Protein AF-A0A381WNJ9-F1 (afdb_monomer)

Nearest PDB structures (foldseek):
  4ev1-assembly1_A  TM=3.458E-01  e=1.263E-01  Anabaena sp.
  7ext-assembly1_N7  TM=5.099E-01  e=6.000E+00  Picosynechococcus sp. PCC 7002
  5j7c-assembly1_C  TM=2.574E-01  e=1.803E+00  Homo sapiens
  6arq-assembly1_D  TM=3.987E-01  e=9.345E+00  Homo sapiens
  6o3o-assembly1_C-2  TM=3.549E-01  e=7.255E+00  Homo sapiens

Mean predicted aligned error: 10.24 Å

Structure (mmCIF, N/CA/C/O backbone):
data_AF-A0A381WNJ9-F1
#
_entry.id   AF-A0A381WNJ9-F1
#
loop_
_atom_site.group_PDB
_atom_site.id
_atom_site.type_symbol
_atom_site.label_atom_id
_atom_site.label_alt_id
_atom_site.label_comp_id
_atom_site.label_asym_id
_atom_site.label_entity_id
_atom_site.label_seq_id
_atom_site.pdbx_PDB_ins_code
_atom_site.Cartn_x
_atom_site.Cartn_y
_atom_site.Cartn_z
_atom_site.occupancy
_atom_site.B_iso_or_equiv
_atom_site.auth_seq_id
_atom_site.auth_comp_id
_atom_site.auth_asym_id
_atom_site.auth_atom_id
_atom_site.pdbx_PDB_model_num
ATOM 1 N N . MET A 1 1 ? 61.313 -52.689 3.141 1.00 46.31 1 MET A N 1
ATOM 2 C CA . MET A 1 1 ? 60.859 -51.285 3.176 1.00 46.31 1 MET A CA 1
ATOM 3 C C . MET A 1 1 ? 59.788 -51.142 2.101 1.00 46.31 1 MET A C 1
ATOM 5 O O . MET A 1 1 ? 60.125 -51.430 0.961 1.00 46.31 1 MET A O 1
ATOM 9 N N . PRO A 1 2 ? 58.511 -50.892 2.441 1.00 51.88 2 PRO A N 1
ATOM 10 C CA . PRO A 1 2 ? 57.420 -50.919 1.471 1.00 51.88 2 PRO A CA 1
ATOM 11 C C . PRO A 1 2 ? 57.164 -49.517 0.897 1.00 51.88 2 PRO A C 1
ATOM 13 O O . PRO A 1 2 ? 57.030 -48.564 1.658 1.00 51.88 2 PRO A O 1
ATOM 16 N N . GLU A 1 3 ? 57.041 -49.399 -0.424 1.00 50.91 3 GLU A N 1
ATOM 17 C CA . GLU A 1 3 ? 56.322 -48.289 -1.058 1.00 50.91 3 GLU A CA 1
ATOM 18 C C . GLU A 1 3 ? 54.935 -48.803 -1.446 1.00 50.91 3 GLU A C 1
ATOM 20 O O . GLU A 1 3 ? 54.782 -49.709 -2.263 1.00 50.91 3 GLU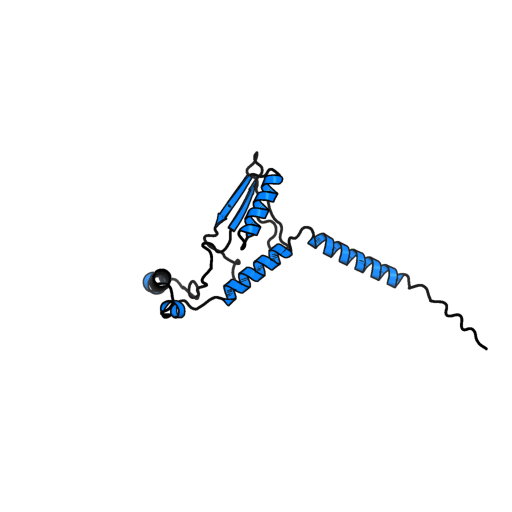 A O 1
ATOM 25 N N . HIS A 1 4 ? 53.921 -48.272 -0.770 1.00 52.66 4 HIS A N 1
ATOM 26 C CA . HIS A 1 4 ? 52.519 -48.593 -0.990 1.00 52.66 4 HIS A CA 1
ATOM 27 C C . HIS A 1 4 ? 51.981 -47.596 -2.029 1.00 52.66 4 HIS A C 1
ATOM 29 O O . HIS A 1 4 ? 51.703 -46.444 -1.701 1.00 52.66 4 HIS A O 1
ATOM 35 N N . ASP A 1 5 ? 51.892 -48.023 -3.289 1.00 53.19 5 ASP A N 1
ATOM 36 C CA . ASP A 1 5 ? 51.372 -47.225 -4.406 1.00 53.19 5 ASP A CA 1
ATOM 37 C C . ASP A 1 5 ? 49.844 -47.065 -4.268 1.00 53.19 5 ASP A C 1
ATOM 39 O O . ASP A 1 5 ? 49.054 -47.935 -4.645 1.00 53.19 5 ASP A O 1
ATOM 43 N N . ALA A 1 6 ? 49.414 -45.964 -3.647 1.00 54.94 6 ALA A N 1
ATOM 44 C CA . ALA A 1 6 ? 48.010 -45.607 -3.474 1.00 54.94 6 ALA A CA 1
ATOM 45 C C . ALA A 1 6 ? 47.435 -45.047 -4.786 1.00 54.94 6 ALA A C 1
ATOM 47 O O . ALA A 1 6 ? 47.319 -43.835 -4.977 1.00 54.94 6 ALA A O 1
ATOM 48 N N . ARG A 1 7 ? 47.040 -45.937 -5.702 1.00 54.38 7 ARG A N 1
ATOM 49 C CA . ARG A 1 7 ? 46.273 -45.544 -6.891 1.00 54.38 7 ARG A CA 1
ATOM 50 C C . ARG A 1 7 ? 44.878 -45.089 -6.471 1.00 54.38 7 ARG A C 1
ATOM 52 O O . ARG A 1 7 ? 44.040 -45.894 -6.076 1.00 54.38 7 ARG A O 1
ATOM 59 N N . ALA A 1 8 ? 44.630 -43.787 -6.563 1.00 59.50 8 ALA A N 1
ATOM 60 C CA . ALA A 1 8 ? 43.301 -43.218 -6.398 1.00 59.50 8 ALA A CA 1
ATOM 61 C C . ALA A 1 8 ? 42.364 -43.772 -7.488 1.00 59.50 8 ALA A C 1
ATOM 63 O O . ALA A 1 8 ? 42.570 -43.520 -8.676 1.00 59.50 8 ALA A O 1
ATOM 64 N N . GLU A 1 9 ? 41.338 -44.532 -7.097 1.00 57.44 9 GLU A N 1
ATOM 65 C CA . GLU A 1 9 ? 40.326 -45.011 -8.040 1.00 57.44 9 GLU A CA 1
ATOM 66 C C . GLU A 1 9 ? 39.565 -43.829 -8.664 1.00 57.44 9 GLU A C 1
ATOM 68 O O . GLU A 1 9 ? 39.125 -42.919 -7.946 1.00 57.44 9 GLU A O 1
ATOM 73 N N . PRO A 1 10 ? 39.370 -43.814 -9.997 1.00 60.69 10 PRO A N 1
ATOM 74 C CA . PRO A 1 10 ? 38.631 -42.745 -10.643 1.00 60.69 10 PRO A CA 1
ATOM 75 C C . PRO A 1 10 ? 37.175 -42.755 -10.151 1.00 60.69 10 PRO A C 1
ATOM 77 O O . PRO A 1 10 ? 36.560 -43.819 -10.034 1.00 60.69 10 PRO A O 1
ATOM 80 N N . PRO A 1 11 ? 36.577 -41.583 -9.872 1.00 60.94 11 PRO A N 1
ATOM 81 C CA . PRO A 1 11 ? 35.211 -41.514 -9.374 1.00 60.94 11 PRO A CA 1
ATOM 82 C C . PRO A 1 11 ? 34.258 -42.207 -10.352 1.00 60.94 11 PRO A C 1
ATOM 84 O O . PRO A 1 11 ? 34.255 -41.902 -11.546 1.00 60.94 11 PRO A O 1
ATOM 87 N N . SER A 1 12 ? 33.434 -43.122 -9.832 1.00 73.12 12 SER A N 1
ATOM 88 C CA . SER A 1 12 ? 32.512 -43.914 -10.646 1.00 73.12 12 SER A CA 1
ATOM 89 C C . SER A 1 12 ? 31.644 -43.024 -11.536 1.00 73.12 12 SER A C 1
ATOM 91 O O . SER A 1 12 ? 31.150 -41.975 -11.111 1.00 73.12 12 SER A O 1
ATOM 93 N N . VAL A 1 13 ? 31.438 -43.452 -12.782 1.00 70.81 13 VAL A N 1
ATOM 94 C CA . VAL A 1 13 ? 30.677 -42.717 -13.807 1.00 70.81 13 VAL A CA 1
ATOM 95 C C . VAL A 1 13 ? 29.336 -42.225 -13.243 1.00 70.81 13 VAL A C 1
ATOM 97 O O . VAL A 1 13 ? 29.001 -41.051 -13.377 1.00 70.81 13 VAL A O 1
ATOM 100 N N . ARG A 1 14 ? 28.642 -43.062 -12.460 1.00 75.25 14 ARG A N 1
ATOM 101 C CA . ARG A 1 14 ? 27.402 -42.730 -11.733 1.00 75.25 14 ARG A CA 1
ATOM 102 C C . ARG A 1 14 ? 27.528 -41.531 -10.776 1.00 75.25 14 ARG A C 1
ATOM 104 O O . ARG A 1 14 ? 26.619 -40.708 -10.733 1.00 75.25 14 ARG A O 1
ATOM 111 N N . ARG A 1 15 ? 28.638 -41.377 -10.040 1.00 75.81 15 ARG A N 1
ATOM 112 C CA . ARG A 1 15 ? 28.893 -40.186 -9.198 1.00 75.81 15 ARG A CA 1
ATOM 113 C C . ARG A 1 15 ? 29.101 -38.924 -10.037 1.00 75.81 15 ARG A C 1
ATOM 115 O O . ARG A 1 15 ? 28.706 -37.849 -9.593 1.00 75.81 15 ARG A O 1
ATOM 122 N N . ARG A 1 16 ? 29.694 -39.041 -11.231 1.00 78.81 16 ARG A N 1
ATOM 123 C CA . ARG A 1 16 ? 29.820 -37.927 -12.188 1.00 78.81 16 ARG A CA 1
ATOM 124 C C . ARG A 1 16 ? 28.449 -37.493 -12.707 1.00 78.81 16 ARG A C 1
ATOM 126 O O . ARG A 1 16 ? 28.134 -36.317 -12.596 1.00 78.81 16 ARG A O 1
ATOM 133 N N . TRP A 1 17 ? 27.607 -38.433 -13.140 1.00 82.88 17 TRP A N 1
ATOM 134 C CA . TRP A 1 17 ? 26.245 -38.142 -13.612 1.00 82.88 17 TRP A CA 1
ATOM 135 C C . TRP A 1 17 ? 25.364 -37.499 -12.537 1.00 82.88 17 TRP A C 1
ATOM 137 O O . TRP A 1 17 ? 24.728 -36.486 -12.805 1.00 82.88 17 TRP A O 1
ATOM 147 N N . VAL A 1 18 ? 25.377 -38.017 -11.303 1.00 85.38 18 VAL A N 1
ATOM 148 C CA . VAL A 1 18 ? 24.615 -37.421 -10.189 1.00 85.38 18 VAL A CA 1
ATOM 149 C C . VAL A 1 18 ? 25.083 -35.993 -9.896 1.00 85.38 18 VAL A C 1
ATOM 151 O O . VAL A 1 18 ? 24.257 -35.103 -9.721 1.00 85.38 18 VAL A O 1
ATOM 154 N N . ARG A 1 19 ? 26.399 -35.742 -9.894 1.00 85.88 19 ARG A N 1
ATOM 155 C CA . ARG A 1 19 ? 26.952 -34.391 -9.701 1.00 85.88 19 ARG A CA 1
ATOM 156 C C . ARG A 1 19 ? 26.565 -33.438 -10.828 1.00 85.88 19 ARG A C 1
ATOM 158 O O . ARG A 1 19 ? 26.216 -32.300 -10.541 1.00 85.88 19 ARG A O 1
ATOM 165 N N . THR A 1 20 ? 26.589 -33.893 -12.079 1.00 87.88 20 THR A N 1
ATOM 166 C CA . THR A 1 20 ? 26.182 -33.080 -13.232 1.00 87.88 20 THR A CA 1
ATOM 167 C C . THR A 1 20 ? 24.689 -32.760 -13.195 1.00 87.88 20 THR A C 1
ATOM 169 O O . THR A 1 20 ? 24.320 -31.610 -13.400 1.00 87.88 20 THR A O 1
ATOM 172 N N . VAL A 1 21 ? 23.830 -33.729 -12.863 1.00 90.31 21 VAL A N 1
ATOM 173 C CA . VAL A 1 21 ? 22.380 -33.504 -12.721 1.00 90.31 21 VAL A CA 1
ATOM 174 C C . VAL A 1 21 ? 22.082 -32.530 -11.580 1.00 90.31 21 VAL A C 1
ATOM 176 O O . VAL A 1 21 ? 21.309 -31.596 -11.769 1.00 90.31 21 VAL A O 1
ATOM 179 N N . LEU A 1 22 ? 22.734 -32.686 -10.423 1.00 91.25 22 LEU A N 1
ATOM 180 C CA . LEU A 1 22 ? 22.586 -31.753 -9.302 1.00 91.25 22 LEU A CA 1
ATOM 181 C C . LEU A 1 22 ? 23.088 -30.345 -9.650 1.00 91.25 22 LEU A C 1
ATOM 183 O O . LEU A 1 22 ? 22.442 -29.366 -9.289 1.00 91.25 22 LEU A O 1
ATOM 187 N N . ALA A 1 23 ? 24.201 -30.231 -10.379 1.00 89.62 23 ALA A N 1
ATOM 188 C CA . ALA A 1 23 ? 24.726 -28.945 -10.830 1.00 89.62 23 ALA A CA 1
ATOM 189 C C . ALA A 1 23 ? 23.789 -28.259 -11.838 1.00 89.62 23 ALA A C 1
ATOM 191 O O . ALA A 1 23 ? 23.563 -27.058 -11.733 1.00 89.62 23 ALA A O 1
ATOM 192 N N . LEU A 1 24 ? 23.200 -29.012 -12.772 1.00 90.75 24 LEU A N 1
ATOM 193 C CA . LEU A 1 24 ? 22.222 -28.490 -13.732 1.00 90.75 24 LEU A CA 1
ATOM 194 C C . LEU A 1 24 ? 20.906 -28.087 -13.056 1.00 90.75 24 LEU A C 1
ATOM 196 O O . LEU A 1 24 ? 20.349 -27.045 -13.391 1.00 90.75 24 LEU A O 1
ATOM 200 N N . ALA A 1 25 ? 20.436 -28.859 -12.073 1.00 87.44 25 ALA A N 1
ATOM 201 C CA . ALA A 1 25 ? 19.263 -28.506 -11.277 1.00 87.44 25 ALA A CA 1
ATOM 202 C C . ALA A 1 25 ? 19.505 -27.233 -10.449 1.00 87.44 25 ALA A C 1
ATOM 204 O O . ALA A 1 25 ? 18.659 -26.341 -10.432 1.00 87.44 25 ALA A O 1
ATOM 205 N N . ALA A 1 26 ? 20.679 -27.104 -9.824 1.00 85.62 26 ALA A N 1
ATOM 206 C CA . ALA A 1 26 ? 21.064 -25.894 -9.104 1.00 85.62 26 ALA A CA 1
ATOM 207 C C . ALA A 1 26 ? 21.189 -24.684 -10.044 1.00 85.62 26 ALA A C 1
ATOM 209 O O . ALA A 1 26 ? 20.691 -23.611 -9.721 1.00 85.62 26 ALA A O 1
ATOM 210 N N . LEU A 1 27 ? 21.785 -24.852 -11.229 1.00 84.69 27 LEU A N 1
ATOM 211 C CA . LEU A 1 27 ? 21.910 -23.785 -12.224 1.00 84.69 27 LEU A CA 1
ATOM 212 C C . LEU A 1 27 ? 20.546 -23.351 -12.779 1.00 84.69 27 LEU A C 1
ATOM 214 O O . LEU A 1 27 ? 20.307 -22.158 -12.942 1.00 84.69 27 LEU A O 1
ATOM 218 N N . SER A 1 28 ? 19.635 -24.297 -13.018 1.00 76.50 28 SER A N 1
ATOM 219 C CA . SER A 1 28 ? 18.256 -24.018 -13.434 1.00 76.50 28 SER A CA 1
ATOM 220 C C . SER A 1 28 ? 17.468 -23.283 -12.346 1.00 76.50 28 SER A C 1
ATOM 222 O O . SER A 1 28 ? 16.765 -22.321 -12.652 1.00 76.50 28 SER A O 1
ATOM 224 N N . LEU A 1 29 ? 17.639 -23.666 -11.078 1.00 74.44 29 LEU A N 1
ATOM 225 C CA . LEU A 1 29 ? 17.029 -22.980 -9.939 1.00 74.44 29 LEU A CA 1
ATOM 226 C C . LEU A 1 29 ? 17.566 -21.549 -9.790 1.00 74.44 29 LEU A C 1
ATOM 228 O O . LEU A 1 29 ? 16.787 -20.614 -9.622 1.00 74.44 29 LEU A O 1
ATOM 232 N N . VAL A 1 30 ? 18.883 -21.361 -9.918 1.00 71.06 30 VAL A N 1
ATOM 233 C CA . VAL A 1 30 ? 19.520 -20.035 -9.888 1.00 71.06 30 VAL A CA 1
ATOM 234 C C . VAL A 1 30 ? 19.046 -19.179 -11.062 1.00 71.06 30 VAL A C 1
ATOM 236 O O . VAL A 1 30 ? 18.662 -18.035 -10.846 1.00 71.06 30 VAL A O 1
ATOM 239 N N . ALA A 1 31 ? 18.982 -19.724 -12.279 1.00 64.75 31 ALA A N 1
ATOM 240 C CA . ALA A 1 31 ? 18.477 -19.011 -13.453 1.00 64.75 31 ALA A CA 1
ATOM 241 C C . ALA A 1 31 ? 16.999 -18.609 -13.303 1.00 64.75 31 ALA A C 1
ATOM 243 O O . ALA A 1 31 ? 16.621 -17.495 -13.664 1.00 64.75 31 ALA A O 1
ATOM 244 N N . SER A 1 32 ? 16.176 -19.465 -12.692 1.00 58.97 32 SER A N 1
ATOM 245 C CA . SER A 1 32 ? 14.778 -19.146 -12.381 1.00 58.97 32 SER A CA 1
ATOM 246 C C . SER A 1 32 ? 14.636 -18.042 -11.322 1.00 58.97 32 SER A C 1
ATOM 248 O O . SER A 1 32 ? 13.614 -17.354 -11.288 1.00 58.97 32 SER A O 1
ATOM 250 N N . CYS A 1 33 ? 15.656 -17.832 -10.485 1.00 54.22 33 CYS A N 1
ATOM 251 C CA . CYS A 1 33 ? 15.711 -16.733 -9.522 1.00 54.22 33 CYS A CA 1
ATOM 252 C C . CYS A 1 33 ? 16.151 -15.394 -10.139 1.00 54.22 33 CYS A C 1
ATOM 254 O O . CYS A 1 33 ? 15.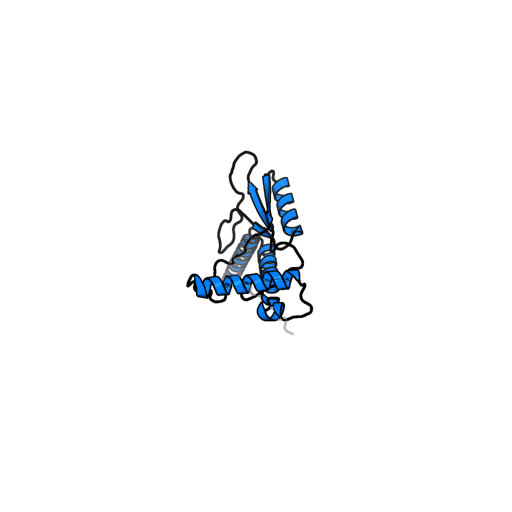927 -14.371 -9.504 1.00 54.22 33 CYS A O 1
ATOM 256 N N . ILE A 1 34 ? 16.734 -15.372 -11.347 1.00 55.28 34 ILE A N 1
ATOM 257 C CA . ILE A 1 34 ? 17.191 -14.132 -12.012 1.00 55.28 34 ILE A CA 1
ATOM 258 C C . ILE A 1 34 ? 16.011 -13.344 -12.615 1.00 55.28 34 ILE A C 1
ATOM 260 O O . ILE A 1 34 ? 16.062 -12.121 -12.683 1.00 55.28 34 ILE A O 1
ATOM 264 N N . GLY A 1 35 ? 14.925 -14.021 -13.011 1.00 52.00 35 GLY A N 1
ATOM 265 C CA . GLY A 1 35 ? 13.686 -13.372 -13.477 1.00 52.00 35 GLY A CA 1
ATOM 266 C C . GLY A 1 35 ? 12.705 -13.002 -12.357 1.00 52.00 35 GLY A C 1
ATOM 267 O O . GLY A 1 35 ? 11.790 -12.207 -12.563 1.00 52.00 35 GLY A O 1
ATOM 268 N N . CYS A 1 36 ? 12.890 -13.568 -11.164 1.00 60.66 36 CYS A N 1
ATOM 269 C CA . CYS A 1 36 ? 12.175 -13.153 -9.966 1.00 60.66 36 CYS A CA 1
ATOM 270 C C . CYS A 1 36 ? 12.928 -11.971 -9.351 1.00 60.66 36 CYS A C 1
ATOM 272 O O . CYS A 1 36 ? 14.150 -11.938 -9.382 1.00 60.66 36 CYS A O 1
ATOM 274 N N . SER A 1 37 ? 12.238 -11.023 -8.723 1.00 72.75 37 SER A N 1
ATOM 275 C CA . SER A 1 37 ? 12.897 -10.101 -7.794 1.00 72.75 37 SER A CA 1
ATOM 276 C C . SER A 1 37 ? 12.727 -10.660 -6.373 1.00 72.75 37 SER A C 1
ATOM 278 O O . SER A 1 37 ? 11.839 -10.213 -5.645 1.00 72.75 37 SER A O 1
ATOM 280 N N . PRO A 1 38 ? 13.500 -11.687 -5.951 1.00 79.62 38 PRO A N 1
ATOM 281 C CA . PRO A 1 38 ? 13.360 -12.267 -4.614 1.00 79.62 38 PRO A CA 1
ATOM 282 C C . PRO A 1 38 ? 13.612 -11.213 -3.535 1.00 79.62 38 PRO A C 1
ATOM 284 O O . PRO A 1 38 ? 12.952 -11.214 -2.502 1.00 79.62 38 PRO A O 1
ATOM 287 N N . ILE A 1 39 ? 14.498 -10.255 -3.817 1.00 86.38 39 ILE A N 1
ATOM 288 C CA . ILE A 1 39 ? 14.766 -9.107 -2.950 1.00 86.38 39 ILE A CA 1
ATOM 289 C C . ILE A 1 39 ? 13.500 -8.265 -2.752 1.00 86.38 39 ILE A C 1
ATOM 291 O O . ILE A 1 39 ? 13.189 -7.917 -1.617 1.00 86.38 39 ILE A O 1
ATOM 295 N N . TYR A 1 40 ? 12.742 -7.972 -3.814 1.00 89.19 40 TYR A N 1
ATOM 296 C CA . TYR A 1 40 ? 11.473 -7.244 -3.703 1.00 89.19 40 TYR A CA 1
ATOM 297 C C . TYR A 1 40 ? 10.474 -7.982 -2.805 1.00 89.19 40 TYR A C 1
ATOM 299 O O . TYR A 1 40 ? 9.890 -7.372 -1.912 1.00 89.19 40 TYR A O 1
ATOM 307 N N . VAL A 1 41 ? 10.316 -9.298 -2.991 1.00 89.19 41 VAL A N 1
ATOM 308 C CA . VAL A 1 41 ? 9.379 -10.100 -2.184 1.00 89.19 41 VAL A CA 1
ATOM 309 C C . VAL A 1 41 ? 9.797 -10.114 -0.713 1.00 89.19 41 VAL A C 1
ATOM 311 O O . VAL A 1 41 ? 8.959 -9.922 0.165 1.00 89.19 41 VAL A O 1
ATOM 314 N N . VAL A 1 42 ? 11.093 -10.278 -0.432 1.00 90.81 42 VAL A N 1
ATOM 315 C CA . VAL A 1 42 ? 11.627 -10.234 0.937 1.00 90.81 42 VAL A CA 1
ATOM 316 C C . VAL A 1 42 ? 11.413 -8.857 1.568 1.00 90.81 42 VAL A C 1
ATOM 318 O O . VAL A 1 42 ? 10.926 -8.782 2.695 1.00 90.81 42 VAL A O 1
ATOM 321 N N . LYS A 1 43 ? 11.710 -7.767 0.849 1.00 92.06 43 LYS A N 1
ATOM 322 C CA . LYS A 1 43 ? 11.468 -6.394 1.322 1.00 92.06 43 LYS A CA 1
ATOM 323 C C . LYS A 1 43 ? 9.992 -6.164 1.660 1.00 92.06 43 LYS A C 1
ATOM 325 O O . LYS A 1 43 ? 9.690 -5.654 2.737 1.00 92.06 43 LYS A O 1
ATOM 330 N N . ALA A 1 44 ? 9.082 -6.577 0.776 1.00 90.81 44 ALA A N 1
ATOM 331 C CA . ALA A 1 44 ? 7.642 -6.472 1.001 1.00 90.81 44 ALA A CA 1
ATOM 332 C C . ALA A 1 44 ? 7.192 -7.293 2.222 1.00 90.81 44 ALA A C 1
ATOM 334 O O . ALA A 1 44 ? 6.451 -6.788 3.062 1.00 90.81 44 ALA A O 1
ATOM 335 N N . GLY A 1 45 ? 7.698 -8.522 2.369 1.00 91.94 45 GLY A N 1
ATOM 336 C CA . GLY A 1 45 ? 7.406 -9.374 3.522 1.00 91.94 45 GLY A CA 1
ATOM 337 C C . GLY A 1 45 ? 7.896 -8.783 4.847 1.00 91.94 45 GLY A C 1
ATOM 338 O O . GLY A 1 45 ? 7.165 -8.801 5.834 1.00 91.94 45 GLY A O 1
ATOM 339 N N . ILE A 1 46 ? 9.102 -8.209 4.878 1.00 94.62 46 ILE A N 1
ATOM 340 C CA . ILE A 1 46 ? 9.634 -7.532 6.072 1.00 94.62 46 ILE A CA 1
ATOM 341 C C . ILE A 1 46 ? 8.777 -6.315 6.435 1.00 94.62 46 ILE A C 1
ATOM 343 O O . ILE A 1 46 ? 8.449 -6.134 7.609 1.00 94.62 46 ILE A O 1
ATOM 347 N N . ALA A 1 47 ? 8.400 -5.497 5.447 1.00 92.75 47 ALA A N 1
ATOM 348 C CA . ALA A 1 47 ? 7.553 -4.331 5.675 1.00 92.75 47 ALA A CA 1
ATOM 349 C C . ALA A 1 47 ? 6.202 -4.732 6.288 1.00 92.75 47 ALA A C 1
ATOM 351 O O . ALA A 1 47 ? 5.818 -4.186 7.323 1.00 92.75 47 ALA A O 1
ATOM 352 N N . GLU A 1 48 ? 5.538 -5.739 5.714 1.00 92.88 48 GLU A N 1
ATOM 353 C CA . GLU A 1 48 ? 4.270 -6.264 6.227 1.00 92.88 48 GLU A CA 1
ATOM 354 C C . GLU A 1 48 ? 4.417 -6.801 7.657 1.00 92.88 48 GLU A C 1
ATOM 356 O O . GLU A 1 48 ? 3.646 -6.443 8.545 1.00 92.88 48 GLU A O 1
ATOM 361 N N . ILE A 1 49 ? 5.459 -7.593 7.931 1.00 95.00 49 ILE A N 1
ATOM 362 C CA . ILE A 1 49 ? 5.732 -8.105 9.282 1.00 95.00 49 ILE A CA 1
ATOM 363 C C . ILE A 1 49 ? 5.883 -6.961 10.291 1.00 95.00 49 ILE A C 1
ATOM 365 O O . ILE A 1 49 ? 5.352 -7.053 11.400 1.00 95.00 49 ILE A O 1
ATOM 369 N N . ASN A 1 50 ? 6.588 -5.888 9.930 1.00 94.25 50 ASN A N 1
ATOM 370 C CA . ASN A 1 50 ? 6.770 -4.734 10.808 1.00 94.25 50 ASN A CA 1
ATOM 371 C C . ASN A 1 50 ? 5.438 -4.028 11.092 1.00 94.25 50 ASN A C 1
ATOM 373 O O . ASN A 1 50 ? 5.147 -3.731 12.252 1.00 94.25 50 ASN A O 1
ATOM 377 N N . ILE A 1 51 ? 4.598 -3.839 10.069 1.00 93.38 51 ILE A N 1
ATOM 378 C CA . ILE A 1 51 ? 3.254 -3.264 10.227 1.00 93.38 51 ILE A CA 1
ATOM 379 C C . ILE A 1 51 ? 2.415 -4.127 11.168 1.00 93.38 51 ILE A C 1
ATOM 381 O O . ILE A 1 51 ? 1.823 -3.605 12.115 1.00 93.38 51 ILE A O 1
ATOM 385 N N . LEU A 1 52 ? 2.390 -5.444 10.941 1.00 93.88 52 LEU A N 1
ATOM 386 C CA . LEU A 1 52 ? 1.581 -6.380 11.717 1.00 93.88 52 LEU A CA 1
ATOM 387 C C . LEU A 1 52 ? 2.026 -6.462 13.180 1.00 93.88 52 LEU A C 1
ATOM 389 O O . LEU A 1 52 ? 1.161 -6.563 14.055 1.00 93.88 52 LEU A O 1
ATOM 393 N N . LYS A 1 53 ? 3.340 -6.402 13.437 1.00 96.19 53 LYS A N 1
ATOM 394 C CA . LYS A 1 53 ? 3.936 -6.386 14.784 1.00 96.19 53 LYS A CA 1
ATOM 395 C C . LYS A 1 53 ? 3.662 -5.087 15.541 1.00 96.19 53 LYS A C 1
ATOM 397 O O . LYS A 1 53 ? 3.536 -5.126 16.760 1.00 96.19 53 LYS A O 1
ATOM 402 N N . ALA A 1 54 ? 3.561 -3.961 14.840 1.00 95.75 54 ALA A N 1
ATOM 403 C CA . ALA A 1 5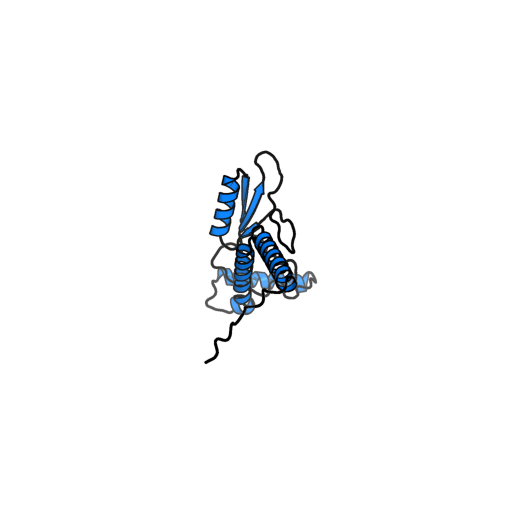4 ? 3.316 -2.651 15.443 1.00 95.75 54 ALA A CA 1
ATOM 404 C C . ALA A 1 54 ? 1.830 -2.371 15.755 1.00 95.75 54 ALA A C 1
ATOM 406 O O . ALA A 1 54 ? 1.514 -1.350 16.369 1.00 95.75 54 ALA A O 1
ATOM 407 N N . ARG A 1 55 ? 0.908 -3.262 15.358 1.00 95.88 55 ARG A N 1
ATOM 408 C CA . ARG A 1 55 ? -0.535 -3.078 15.572 1.00 95.88 55 ARG A CA 1
ATOM 409 C C . ARG A 1 55 ? -0.889 -3.004 17.053 1.00 95.88 55 ARG A C 1
ATOM 411 O O . ARG A 1 55 ? -0.529 -3.870 17.850 1.00 95.88 55 ARG A O 1
ATOM 418 N N . ARG A 1 56 ? -1.718 -2.025 17.401 1.00 97.38 56 ARG A N 1
ATOM 419 C CA . ARG A 1 56 ? -2.320 -1.837 18.724 1.00 97.38 56 ARG A CA 1
ATOM 420 C C . ARG A 1 56 ? -3.848 -1.895 18.617 1.00 97.38 56 ARG A C 1
ATOM 422 O O . ARG A 1 56 ? -4.400 -1.370 17.651 1.00 97.38 56 ARG A O 1
ATOM 429 N N . PRO A 1 57 ? -4.558 -2.479 19.599 1.00 98.00 57 PRO A N 1
ATOM 430 C CA . PRO A 1 57 ? -6.014 -2.392 19.647 1.00 98.00 57 PRO A CA 1
ATOM 431 C C . PRO A 1 57 ? -6.472 -0.936 19.727 1.00 98.00 57 PRO A C 1
ATOM 433 O O . PRO A 1 57 ? -5.976 -0.184 20.570 1.00 98.00 57 PRO A O 1
ATOM 436 N N . ILE A 1 58 ? -7.448 -0.552 18.903 1.00 98.12 58 ILE A N 1
ATOM 437 C CA . ILE A 1 58 ? -7.909 0.841 18.789 1.00 98.12 58 ILE A CA 1
ATOM 438 C C . ILE A 1 58 ? -8.353 1.408 20.143 1.00 98.12 58 ILE A C 1
ATOM 440 O O . ILE A 1 58 ? -7.978 2.523 20.491 1.00 98.12 58 ILE A O 1
ATOM 444 N N . HIS A 1 59 ? -9.064 0.626 20.962 1.00 96.38 59 HIS A N 1
ATOM 445 C CA . HIS A 1 59 ? -9.495 1.068 22.294 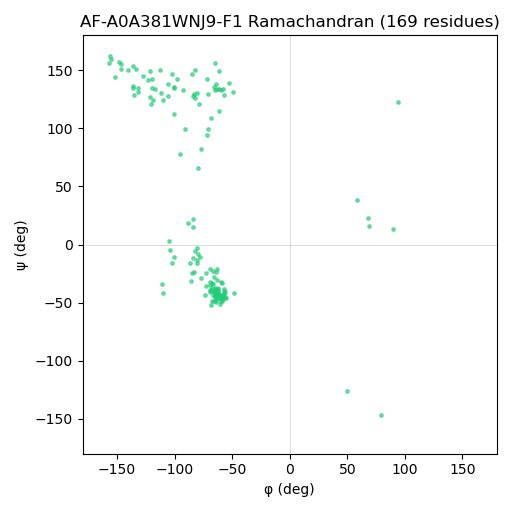1.00 96.38 59 HIS A CA 1
ATOM 446 C C . HIS A 1 59 ? -8.318 1.467 23.203 1.00 96.38 59 HIS A C 1
ATOM 448 O O . HIS A 1 59 ? -8.445 2.394 23.998 1.00 96.38 59 HIS A O 1
ATOM 454 N N . ARG A 1 60 ? -7.155 0.808 23.076 1.00 97.69 60 ARG A N 1
ATOM 455 C CA . ARG A 1 60 ? -5.950 1.178 23.836 1.00 97.69 60 ARG A CA 1
ATOM 456 C C . ARG A 1 60 ? -5.339 2.472 23.319 1.00 97.69 60 ARG A C 1
ATOM 458 O O . ARG A 1 60 ? -4.829 3.240 24.117 1.00 97.69 60 ARG A O 1
ATOM 465 N N . VAL A 1 61 ? -5.386 2.701 22.007 1.00 97.69 61 VAL A N 1
ATOM 466 C CA . VAL A 1 61 ? -4.864 3.925 21.380 1.00 97.69 61 VAL A CA 1
ATOM 467 C C . VAL A 1 61 ? -5.733 5.131 21.741 1.00 97.69 61 VAL A C 1
ATOM 469 O O . VAL A 1 61 ? -5.203 6.197 22.034 1.00 97.69 61 VAL A O 1
ATOM 472 N N . ILE A 1 62 ? -7.058 4.959 21.794 1.00 97.75 62 ILE A N 1
ATOM 473 C CA . ILE A 1 62 ? -7.989 6.029 22.176 1.00 97.75 62 ILE A CA 1
ATOM 474 C C . ILE A 1 62 ? -7.768 6.462 23.634 1.00 97.75 62 ILE A C 1
ATOM 476 O O . ILE A 1 62 ? -7.739 7.658 23.920 1.00 97.75 62 ILE A O 1
ATOM 480 N N . ASN A 1 63 ? -7.574 5.495 24.536 1.00 97.12 63 ASN A N 1
ATOM 481 C CA . ASN A 1 63 ? -7.416 5.735 25.975 1.00 97.12 63 ASN A CA 1
ATOM 482 C C . ASN A 1 63 ? -6.005 6.195 26.389 1.00 97.12 63 ASN A C 1
ATOM 484 O O . ASN A 1 63 ? -5.792 6.548 27.546 1.00 97.12 63 ASN A O 1
ATOM 488 N N . ASP A 1 64 ? -5.039 6.168 25.474 1.00 97.12 64 ASP A N 1
ATOM 489 C CA . ASP A 1 64 ? -3.670 6.619 25.711 1.00 97.12 64 ASP A CA 1
ATOM 490 C C . ASP A 1 64 ? -3.609 8.152 25.631 1.00 97.12 64 ASP A C 1
ATOM 492 O O . ASP A 1 64 ? -3.972 8.749 24.612 1.00 97.12 64 ASP A O 1
ATOM 496 N N . THR A 1 65 ? -3.184 8.802 26.719 1.00 94.81 65 THR A N 1
ATOM 497 C CA . THR A 1 65 ? -3.142 10.269 26.834 1.00 94.81 65 THR A CA 1
ATOM 498 C C . THR A 1 65 ? -2.077 10.897 25.943 1.00 94.81 65 THR A C 1
ATOM 500 O O . THR A 1 65 ? -2.213 12.070 25.595 1.00 94.81 65 THR A O 1
ATOM 503 N N . LEU A 1 66 ? -1.071 10.122 25.525 1.00 96.31 66 LEU A N 1
ATOM 504 C CA . LEU A 1 66 ? -0.008 10.571 24.628 1.00 96.31 66 LEU A CA 1
ATOM 505 C C . LEU A 1 66 ? -0.405 10.495 23.147 1.00 96.31 66 LEU A C 1
ATOM 507 O O . LEU A 1 66 ? 0.303 11.044 22.306 1.00 96.31 66 LEU A O 1
ATOM 511 N N . THR A 1 67 ? -1.523 9.843 22.810 1.00 96.81 67 THR A N 1
ATOM 512 C CA . THR A 1 67 ? -2.032 9.827 21.433 1.00 96.81 67 THR A CA 1
ATOM 513 C C . THR A 1 67 ? -2.439 11.232 20.999 1.00 96.81 67 THR A C 1
ATOM 515 O O . THR A 1 67 ? -3.179 11.927 21.703 1.00 96.81 67 THR A O 1
ATOM 518 N N . ASP A 1 68 ? -1.997 11.604 19.799 1.00 96.19 68 ASP A N 1
ATOM 519 C CA . ASP A 1 68 ? -2.404 12.817 19.099 1.00 96.19 68 ASP A CA 1
ATOM 520 C C . ASP A 1 68 ? -3.948 12.974 19.077 1.00 96.19 68 ASP A C 1
ATOM 522 O O . ASP A 1 68 ? -4.6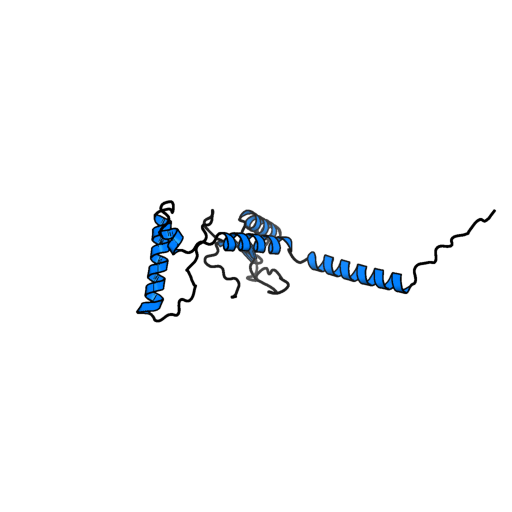62 12.012 18.756 1.00 96.19 68 ASP A O 1
ATOM 526 N N . PRO A 1 69 ? -4.498 14.153 19.432 1.00 97.12 69 PRO A N 1
ATOM 527 C CA . PRO A 1 69 ? -5.943 14.362 19.510 1.00 97.12 69 PRO A CA 1
ATOM 528 C C . PRO A 1 69 ? -6.699 14.061 18.211 1.00 97.12 69 PRO A C 1
ATOM 530 O O . PRO A 1 69 ? -7.778 13.464 18.275 1.00 97.12 69 PRO A O 1
ATOM 533 N N . ASP A 1 70 ? -6.137 14.403 17.049 1.00 96.62 70 ASP A N 1
ATOM 534 C CA . ASP A 1 70 ? -6.786 14.168 15.753 1.00 96.62 70 ASP A CA 1
ATOM 535 C C . ASP A 1 70 ? -6.850 12.671 15.440 1.00 96.62 70 ASP A C 1
ATOM 537 O O . ASP A 1 70 ? -7.876 12.152 14.985 1.00 96.62 70 ASP A O 1
ATOM 541 N N . THR A 1 71 ? -5.772 11.947 15.737 1.00 96.44 71 THR A N 1
ATOM 542 C CA . THR A 1 71 ? -5.714 10.485 15.635 1.00 96.44 71 THR A CA 1
ATOM 543 C C . THR A 1 71 ? -6.736 9.832 16.566 1.00 96.44 71 THR A C 1
ATOM 545 O O . THR A 1 71 ? -7.503 8.965 16.136 1.00 96.44 71 THR A O 1
ATOM 548 N N . ARG A 1 72 ? -6.827 10.288 17.824 1.00 97.69 72 ARG A N 1
ATOM 549 C CA . ARG A 1 72 ? -7.831 9.812 18.791 1.00 97.69 72 ARG A CA 1
ATOM 550 C C . ARG A 1 72 ? -9.257 10.050 18.282 1.00 97.69 72 ARG A C 1
ATOM 552 O O . ARG A 1 72 ? -10.093 9.149 18.392 1.00 97.69 72 ARG A O 1
ATOM 559 N N . ALA A 1 73 ? -9.534 11.220 17.708 1.00 97.88 73 ALA A N 1
ATOM 560 C CA . ALA A 1 73 ? -10.848 11.566 17.167 1.00 97.88 73 ALA A CA 1
ATOM 561 C C . ALA A 1 73 ? -11.236 10.672 15.976 1.00 97.88 73 ALA A C 1
ATOM 563 O O . ALA A 1 73 ? -12.308 10.062 15.987 1.00 97.88 73 ALA A O 1
ATOM 564 N N . LYS A 1 74 ? -10.340 10.508 14.992 1.00 97.56 74 LYS A N 1
ATOM 565 C CA . LYS A 1 74 ? -10.556 9.626 13.829 1.00 97.56 74 LYS A CA 1
ATOM 566 C C . LYS A 1 74 ? -10.811 8.178 14.251 1.00 97.56 74 LYS A C 1
ATOM 568 O O . LYS A 1 74 ? -11.744 7.546 13.761 1.00 97.56 74 LYS A O 1
ATOM 573 N N . LEU A 1 75 ? -10.022 7.654 15.188 1.00 98.06 75 LEU A N 1
ATOM 574 C CA . LEU A 1 75 ? -10.183 6.281 15.673 1.00 98.06 75 LEU A CA 1
ATOM 575 C C . LEU A 1 75 ? -11.467 6.087 16.489 1.00 98.06 75 LEU A C 1
ATOM 577 O O . LEU A 1 75 ? -12.104 5.038 16.389 1.00 98.06 75 LEU A O 1
ATOM 581 N N . SER A 1 76 ? -11.884 7.098 17.251 1.00 98.00 76 SER A N 1
ATOM 582 C CA . SER A 1 76 ? -13.175 7.078 17.953 1.00 98.00 76 SER A CA 1
ATOM 583 C C . SER A 1 76 ? -14.338 7.012 16.963 1.00 98.00 76 SER A C 1
ATOM 585 O O . SER A 1 76 ? -15.243 6.192 17.130 1.00 98.00 76 SER A O 1
ATOM 587 N N . TYR A 1 77 ? -14.258 7.780 15.873 1.00 98.19 77 TYR A N 1
ATOM 588 C CA . TYR A 1 77 ? -15.243 7.741 14.794 1.00 98.19 77 TYR A CA 1
ATOM 589 C C . TYR A 1 77 ? -15.303 6.373 14.097 1.00 98.19 77 TYR A C 1
ATOM 591 O O . TYR A 1 77 ? -16.390 5.862 13.832 1.00 98.19 77 TYR A O 1
ATOM 599 N N . VAL A 1 78 ? -14.156 5.717 13.873 1.00 97.56 78 VAL A N 1
ATOM 600 C CA . VAL A 1 78 ? -14.122 4.332 13.363 1.00 97.56 78 VAL A CA 1
ATOM 601 C C . VAL A 1 78 ? -14.917 3.396 14.279 1.00 97.56 78 VAL A C 1
ATOM 603 O O . VAL A 1 78 ? -15.735 2.615 13.792 1.00 97.56 78 VAL A O 1
ATOM 606 N N . MET A 1 79 ? -14.750 3.499 15.602 1.00 97.62 79 MET A N 1
ATOM 607 C CA . MET A 1 79 ? -15.490 2.667 16.563 1.00 97.62 79 MET A CA 1
ATOM 608 C C . MET A 1 79 ? -16.997 2.961 16.573 1.00 97.62 79 MET A C 1
ATOM 610 O O . MET A 1 79 ? -17.805 2.047 16.763 1.00 97.62 79 MET A O 1
ATOM 614 N N . GLU A 1 80 ? -17.397 4.213 16.358 1.00 97.62 80 GLU A N 1
ATOM 615 C CA . GLU A 1 80 ? -18.803 4.606 16.208 1.00 97.62 80 GLU A CA 1
ATOM 616 C C . GLU A 1 80 ? -19.425 4.051 14.930 1.00 97.62 80 GLU A C 1
ATOM 618 O O . GLU A 1 80 ? -20.479 3.414 14.997 1.00 97.62 80 GLU A O 1
ATOM 623 N N . ALA A 1 81 ? -18.751 4.212 13.789 1.00 97.81 81 ALA A N 1
ATOM 624 C CA . ALA A 1 81 ? -19.191 3.664 12.508 1.00 97.81 81 ALA A CA 1
ATOM 625 C C . ALA A 1 81 ? -19.362 2.140 12.589 1.00 97.81 81 ALA A C 1
ATOM 627 O O . ALA A 1 81 ? -20.366 1.585 12.140 1.00 97.81 81 ALA A O 1
ATOM 628 N N . ARG A 1 82 ? -18.427 1.463 13.261 1.00 97.19 82 ARG A N 1
ATOM 629 C CA . ARG A 1 82 ? -18.481 0.022 13.519 1.00 97.19 82 ARG A CA 1
ATOM 630 C C . ARG A 1 82 ? -19.696 -0.380 14.360 1.00 97.19 82 ARG A C 1
ATOM 632 O O . ARG A 1 82 ? -20.390 -1.342 14.038 1.00 97.19 82 ARG A O 1
ATOM 639 N N . ARG A 1 83 ? -19.988 0.376 15.424 1.00 97.06 83 ARG A N 1
ATOM 640 C CA . ARG A 1 83 ? -21.167 0.163 16.282 1.00 97.06 83 ARG A CA 1
ATOM 641 C C . ARG A 1 83 ? -22.465 0.398 15.518 1.00 97.06 83 ARG A C 1
ATOM 643 O O . ARG A 1 83 ? -23.426 -0.343 15.713 1.00 97.06 83 ARG A O 1
ATOM 650 N N . PHE A 1 84 ? -22.502 1.411 14.657 1.00 98.00 84 PHE A N 1
ATOM 651 C CA . PHE A 1 84 ? -23.644 1.696 13.796 1.00 98.00 84 PHE A CA 1
ATOM 652 C C . PHE A 1 84 ? -23.887 0.555 12.800 1.00 98.00 84 PHE A C 1
ATOM 654 O O . PHE A 1 84 ? -25.006 0.052 12.724 1.00 98.00 84 PHE A O 1
ATOM 661 N N . ALA A 1 85 ? -22.843 0.082 12.113 1.00 97.81 85 ALA A N 1
ATOM 662 C CA . ALA A 1 85 ? -22.936 -1.044 11.185 1.00 97.81 85 ALA A CA 1
ATOM 663 C C . ALA A 1 85 ? -23.525 -2.296 11.859 1.00 97.81 85 ALA A C 1
ATOM 665 O O . ALA A 1 85 ? -24.472 -2.884 11.341 1.00 97.81 85 ALA A O 1
ATOM 666 N N . ALA A 1 86 ? -23.049 -2.642 13.058 1.00 97.00 86 ALA A N 1
ATOM 667 C CA . ALA A 1 86 ? -23.576 -3.783 13.802 1.00 97.00 86 ALA A CA 1
ATOM 668 C C . ALA A 1 86 ? -25.015 -3.555 14.304 1.00 97.00 86 ALA A C 1
ATOM 670 O O . ALA A 1 86 ? -25.901 -4.368 14.063 1.00 97.00 86 ALA A O 1
ATOM 671 N N . SER A 1 87 ? -25.268 -2.442 15.000 1.00 97.06 87 SER A N 1
ATOM 672 C CA . SER A 1 87 ? -26.527 -2.242 15.739 1.00 97.06 87 SER A CA 1
ATOM 673 C C . SER A 1 87 ? -27.687 -1.695 14.907 1.00 97.06 87 SER A C 1
ATOM 675 O O . SER A 1 87 ? -28.841 -1.871 15.294 1.00 97.06 87 SER A O 1
ATOM 677 N N . LYS A 1 88 ? -27.405 -0.986 13.809 1.00 97.81 88 LYS A N 1
ATOM 678 C CA . LYS A 1 88 ? -28.420 -0.328 12.971 1.00 97.81 88 LYS A CA 1
ATOM 679 C C . LYS A 1 88 ? -28.566 -0.970 11.605 1.00 97.81 88 LYS A C 1
ATOM 681 O O . LYS A 1 88 ? -29.678 -0.997 11.091 1.00 97.81 88 LYS A O 1
ATOM 686 N N . LEU A 1 89 ? -27.475 -1.479 11.035 1.00 97.69 89 LEU A N 1
ATOM 687 C CA . LEU A 1 89 ? -27.502 -2.124 9.721 1.00 97.69 89 LEU A CA 1
ATOM 688 C C . LEU A 1 89 ? -27.521 -3.656 9.805 1.00 97.69 89 LEU A C 1
ATOM 690 O O . LEU A 1 89 ? -27.750 -4.302 8.790 1.00 97.69 89 LEU A O 1
ATOM 694 N N . GLY A 1 90 ? -27.287 -4.238 10.988 1.00 96.44 90 GLY A N 1
ATOM 695 C CA . GLY A 1 90 ? -27.236 -5.692 11.166 1.00 96.44 90 GLY A CA 1
ATOM 696 C C . GLY A 1 90 ? -26.036 -6.354 10.482 1.00 96.44 90 GLY A C 1
ATOM 697 O O . GLY A 1 90 ? -26.096 -7.537 10.166 1.00 96.44 90 GLY A O 1
ATOM 698 N N . ILE A 1 91 ? -24.962 -5.602 10.218 1.00 97.25 91 ILE A N 1
ATOM 699 C CA . ILE A 1 91 ? -23.753 -6.114 9.562 1.00 97.25 91 ILE A CA 1
ATOM 700 C C . ILE A 1 91 ? -22.885 -6.850 10.587 1.00 97.25 91 ILE A C 1
ATOM 702 O O . ILE A 1 91 ? -22.547 -6.303 11.640 1.00 97.25 91 ILE A O 1
ATOM 706 N N . GLU A 1 92 ? -22.450 -8.063 10.250 1.00 95.38 92 GLU A N 1
ATOM 707 C CA . GLU A 1 92 ? -21.440 -8.791 11.017 1.00 95.38 92 GLU A CA 1
ATOM 708 C C . GLU A 1 92 ? -20.064 -8.134 10.843 1.00 95.38 92 GLU A C 1
ATOM 710 O O . GLU A 1 92 ? -19.370 -8.322 9.849 1.00 95.38 92 GLU A O 1
ATOM 715 N N . VAL A 1 93 ? -19.662 -7.317 11.819 1.00 94.00 93 VAL A N 1
ATOM 716 C CA . VAL A 1 93 ? -18.407 -6.544 11.750 1.00 94.00 93 VAL A CA 1
ATOM 717 C C . VAL A 1 93 ? -17.149 -7.346 12.119 1.00 94.00 93 VAL A C 1
ATOM 719 O O . VAL A 1 93 ? -16.041 -6.864 11.884 1.00 94.00 93 VAL A O 1
ATOM 722 N N . GLY A 1 94 ? -17.294 -8.541 12.711 1.00 93.88 94 GLY A N 1
ATOM 723 C CA . GLY A 1 94 ? -16.187 -9.445 13.064 1.00 93.88 94 GLY A CA 1
ATOM 724 C C . GLY A 1 94 ? -15.060 -8.755 13.838 1.00 93.88 94 GLY A C 1
ATOM 725 O O . GLY A 1 94 ? -15.331 -8.050 14.814 1.00 93.88 94 GLY A O 1
ATOM 726 N N . ASP A 1 95 ? -13.824 -8.883 13.340 1.00 92.75 95 ASP A N 1
ATOM 727 C CA . ASP A 1 95 ? -12.611 -8.196 13.823 1.00 92.75 95 ASP A CA 1
ATOM 728 C C . ASP A 1 95 ? -12.139 -7.050 12.906 1.00 92.75 95 ASP A C 1
ATOM 730 O O . ASP A 1 95 ? -11.128 -6.393 13.182 1.00 92.75 95 ASP A O 1
ATOM 734 N N . SER A 1 96 ? -12.871 -6.753 11.826 1.00 92.19 96 SER A N 1
ATOM 735 C CA . SER A 1 96 ? -12.512 -5.694 10.874 1.00 92.19 96 SER A CA 1
ATOM 736 C C . SER A 1 96 ? -12.387 -4.347 11.580 1.00 92.19 96 SER A C 1
ATOM 738 O O . SER A 1 96 ? -13.267 -3.992 12.352 1.00 92.19 96 SER A O 1
ATOM 740 N N . TYR A 1 97 ? -11.335 -3.571 11.318 1.00 93.88 97 TYR A N 1
ATOM 741 C CA . TYR A 1 97 ? -11.144 -2.238 11.917 1.00 93.88 97 TYR A CA 1
ATOM 742 C C . TYR A 1 97 ? -11.098 -2.223 13.462 1.00 93.88 97 TYR A C 1
ATOM 744 O O . TYR A 1 97 ? -11.647 -1.322 14.088 1.00 93.88 97 TYR A O 1
ATOM 752 N N . THR A 1 98 ? -10.470 -3.220 14.097 1.00 96.38 98 THR A N 1
ATOM 753 C CA . THR A 1 98 ? -10.240 -3.255 15.565 1.00 96.38 98 THR A CA 1
ATOM 754 C C . THR A 1 98 ? -8.813 -2.885 15.977 1.00 96.38 98 THR A C 1
ATOM 756 O O . THR A 1 98 ? -8.557 -2.567 17.143 1.00 96.38 98 THR A O 1
ATOM 759 N N . MET A 1 99 ? -7.883 -2.906 15.022 1.00 97.12 99 MET A N 1
ATOM 760 C CA . MET A 1 99 ? -6.450 -2.708 15.223 1.00 97.12 99 MET A CA 1
ATOM 761 C C . MET A 1 99 ? -5.955 -1.515 14.408 1.00 97.12 99 MET A C 1
ATOM 763 O O . MET A 1 99 ? -6.466 -1.238 13.324 1.00 97.12 99 MET A O 1
ATOM 767 N N . PHE A 1 100 ? -4.932 -0.842 14.922 1.00 96.44 100 PHE A N 1
ATOM 768 C CA . PHE A 1 100 ? -4.313 0.329 14.318 1.00 96.44 100 PHE A CA 1
ATOM 769 C C . PHE A 1 100 ? -2.790 0.228 14.389 1.00 96.44 100 PHE A C 1
ATOM 771 O O . PHE A 1 100 ? -2.242 -0.119 15.434 1.00 96.44 100 PHE A O 1
ATOM 778 N N . THR A 1 101 ? -2.115 0.572 13.297 1.00 95.50 101 THR A N 1
ATOM 779 C CA . THR A 1 101 ? -0.668 0.804 13.264 1.00 95.50 101 THR A CA 1
ATOM 780 C C . THR A 1 101 ? -0.445 2.243 12.839 1.00 95.50 101 THR A C 1
ATOM 782 O O . THR A 1 101 ? -0.912 2.638 11.772 1.00 95.50 101 THR A O 1
ATOM 785 N N . GLN A 1 102 ? 0.276 3.011 13.653 1.00 94.12 102 GLN A N 1
ATOM 786 C CA . GLN A 1 102 ? 0.770 4.317 13.234 1.00 94.12 102 GLN A CA 1
ATOM 787 C C . GLN A 1 102 ? 1.885 4.106 12.210 1.00 94.12 102 GLN A C 1
ATOM 789 O O . GLN A 1 102 ? 2.807 3.328 12.453 1.00 94.12 102 GLN A O 1
ATOM 794 N N . LEU A 1 103 ? 1.788 4.790 11.075 1.00 91.50 103 LEU A N 1
ATOM 795 C CA . LEU A 1 103 ? 2.859 4.859 10.090 1.00 91.50 103 LEU A CA 1
ATOM 796 C C . LEU A 1 103 ? 3.562 6.209 10.223 1.00 91.50 103 LEU A C 1
ATOM 798 O O . LEU A 1 103 ? 2.908 7.220 10.479 1.00 91.50 103 LEU A O 1
ATOM 802 N N . ASP A 1 104 ? 4.867 6.230 9.972 1.00 87.81 104 ASP A N 1
ATOM 803 C CA . ASP A 1 104 ? 5.674 7.460 9.931 1.00 87.81 104 ASP A CA 1
ATOM 804 C C . ASP A 1 104 ? 5.606 8.151 8.553 1.00 87.81 104 ASP A C 1
ATOM 806 O O . ASP A 1 104 ? 6.512 8.877 8.151 1.00 87.81 104 ASP A O 1
ATOM 810 N N . ARG A 1 105 ? 4.555 7.859 7.779 1.00 84.69 105 ARG A N 1
ATOM 811 C CA . ARG A 1 105 ? 4.338 8.323 6.405 1.00 84.69 105 ARG A CA 1
ATOM 812 C C . ARG A 1 105 ? 2.851 8.337 6.063 1.00 84.69 105 ARG A C 1
ATOM 814 O O . ARG A 1 105 ? 2.071 7.590 6.653 1.00 84.69 105 ARG A O 1
ATOM 821 N N . ASP A 1 106 ? 2.492 9.112 5.046 1.00 84.69 106 ASP A N 1
ATOM 822 C CA . ASP A 1 106 ? 1.091 9.370 4.683 1.00 84.69 106 ASP A CA 1
ATOM 823 C C . ASP A 1 106 ? 0.373 8.185 4.022 1.00 84.69 106 ASP A C 1
ATOM 825 O O . ASP A 1 106 ? -0.852 8.083 4.078 1.00 84.69 106 ASP A O 1
ATOM 829 N N . THR A 1 107 ? 1.108 7.272 3.382 1.00 86.75 107 THR A N 1
ATOM 830 C CA . THR A 1 107 ? 0.528 6.101 2.710 1.00 86.75 107 THR A CA 1
ATOM 831 C C . THR A 1 107 ? 1.280 4.821 3.050 1.00 86.75 107 THR A C 1
ATOM 833 O O . THR A 1 107 ? 2.485 4.817 3.312 1.00 86.75 107 THR A O 1
ATOM 836 N N . LEU A 1 108 ? 0.566 3.697 3.030 1.00 90.81 108 LEU A N 1
ATOM 837 C CA . LEU A 1 108 ? 1.141 2.389 3.321 1.00 90.81 108 LEU A CA 1
ATOM 838 C C . LEU A 1 108 ? 2.189 1.987 2.279 1.00 90.81 108 LEU A C 1
ATOM 840 O O . LEU A 1 108 ? 3.256 1.492 2.636 1.00 90.81 108 LEU A O 1
ATOM 844 N N . ALA A 1 109 ? 1.869 2.191 1.006 1.00 93.69 109 ALA A N 1
ATOM 845 C CA . ALA A 1 109 ? 2.685 1.806 -0.134 1.00 93.69 109 ALA A CA 1
ATOM 846 C C . ALA A 1 109 ? 2.325 2.652 -1.361 1.00 93.69 109 ALA A C 1
ATOM 848 O O . ALA A 1 109 ? 1.193 3.136 -1.482 1.00 93.69 109 ALA A O 1
ATOM 849 N N . LEU A 1 110 ? 3.268 2.764 -2.291 1.00 95.62 110 LEU A N 1
ATOM 850 C CA . LEU A 1 110 ? 3.064 3.316 -3.625 1.00 95.62 110 LEU A CA 1
ATOM 851 C C . LEU A 1 110 ? 2.852 2.187 -4.630 1.00 95.62 110 LEU A C 1
ATOM 853 O O . LEU A 1 110 ? 3.480 1.137 -4.540 1.00 95.62 110 LEU A O 1
ATOM 857 N N . VAL A 1 111 ? 1.971 2.395 -5.599 1.00 96.06 111 VAL A N 1
ATOM 858 C CA . VAL A 1 111 ? 1.730 1.462 -6.699 1.00 96.06 111 VAL A CA 1
ATOM 859 C C . VAL A 1 111 ? 2.259 2.075 -7.978 1.00 96.06 111 VAL A C 1
ATOM 861 O O . VAL A 1 111 ? 1.834 3.168 -8.348 1.00 96.06 111 VAL A O 1
ATOM 864 N N . VAL A 1 112 ? 3.145 1.343 -8.646 1.00 97.38 112 VAL A N 1
ATOM 865 C CA . VAL A 1 112 ? 3.694 1.677 -9.957 1.00 97.38 112 VAL A CA 1
ATOM 866 C C . VAL A 1 112 ? 2.964 0.860 -11.018 1.00 97.38 112 VAL A C 1
ATOM 868 O O . VAL A 1 112 ? 2.717 -0.340 -10.862 1.00 97.38 112 VAL A O 1
ATOM 871 N N . SER A 1 113 ? 2.585 1.516 -12.103 1.00 97.50 113 SER A N 1
ATOM 872 C CA . SER A 1 113 ? 2.060 0.901 -13.322 1.00 97.50 113 SER A CA 1
ATOM 873 C C . SER A 1 113 ? 2.715 1.572 -14.522 1.00 97.50 113 SER A C 1
ATOM 875 O O . SER A 1 113 ? 3.140 2.723 -14.426 1.00 97.50 113 SER A O 1
ATOM 877 N N . ALA A 1 114 ? 2.809 0.867 -15.643 1.00 97.88 114 ALA A N 1
ATOM 878 C CA . ALA A 1 114 ? 3.400 1.422 -16.852 1.00 97.88 114 ALA A CA 1
ATOM 879 C C . ALA A 1 114 ? 2.765 0.846 -18.115 1.00 97.88 114 ALA A C 1
ATOM 881 O O . ALA A 1 114 ? 2.204 -0.253 -18.083 1.00 97.88 114 ALA A O 1
ATOM 882 N N . ALA A 1 115 ? 2.866 1.584 -19.215 1.00 98.06 115 ALA A N 1
ATOM 883 C CA . ALA A 1 115 ? 2.423 1.170 -20.541 1.00 98.06 115 ALA A CA 1
ATOM 884 C C . ALA A 1 115 ? 3.342 1.757 -21.628 1.00 98.06 115 ALA A C 1
ATOM 886 O O . ALA A 1 115 ? 3.988 2.780 -21.398 1.00 98.06 115 ALA A O 1
ATOM 887 N N . PRO A 1 116 ? 3.442 1.139 -22.817 1.00 97.38 116 PRO A N 1
ATOM 888 C CA . PRO A 1 116 ? 4.087 1.772 -23.963 1.00 97.38 116 PRO A CA 1
ATOM 889 C C . PRO A 1 116 ? 3.364 3.063 -24.362 1.00 97.38 116 PRO A C 1
ATOM 891 O O . PRO A 1 116 ? 2.144 3.155 -24.250 1.00 97.38 116 PRO A O 1
ATOM 894 N N . LYS A 1 117 ? 4.105 4.032 -24.902 1.00 95.50 117 LYS A N 1
ATOM 895 C CA . LYS A 1 117 ? 3.567 5.358 -25.266 1.00 95.50 117 LYS A CA 1
ATOM 896 C C . LYS A 1 117 ? 2.513 5.326 -26.373 1.00 95.50 117 LYS A C 1
ATOM 898 O O . LYS A 1 117 ? 1.712 6.243 -26.507 1.00 95.50 117 LYS A O 1
ATOM 903 N N . ASP A 1 118 ? 2.543 4.286 -27.199 1.00 96.81 118 ASP A N 1
ATOM 904 C CA . ASP A 1 118 ? 1.728 4.143 -28.403 1.00 96.81 118 ASP A CA 1
ATOM 905 C C . ASP A 1 118 ? 0.548 3.173 -28.236 1.00 96.81 118 ASP A C 1
ATOM 907 O O . ASP A 1 118 ? -0.266 3.033 -29.151 1.00 96.81 118 ASP A O 1
ATOM 911 N N . ARG A 1 119 ? 0.425 2.495 -27.086 1.00 95.44 119 ARG A N 1
ATOM 912 C CA . ARG A 1 119 ? -0.676 1.556 -26.831 1.00 95.44 119 ARG A CA 1
ATOM 913 C C . ARG A 1 119 ? -1.030 1.434 -25.356 1.00 95.44 119 ARG A C 1
ATOM 915 O O . ARG A 1 119 ? -0.171 1.338 -24.488 1.00 95.44 119 ARG A O 1
ATOM 922 N N . LEU A 1 120 ? -2.322 1.274 -25.083 1.00 93.94 120 LEU A N 1
ATOM 923 C CA . LEU A 1 120 ? -2.850 1.009 -23.742 1.00 93.94 120 LEU A CA 1
ATOM 924 C C . LEU A 1 120 ? -2.691 -0.472 -23.360 1.00 93.94 120 LEU A C 1
ATOM 926 O O . LEU A 1 120 ? -3.666 -1.207 -23.225 1.00 93.94 120 LEU A O 1
ATOM 930 N N . SER A 1 121 ? -1.444 -0.919 -23.218 1.00 96.44 121 SER A N 1
ATOM 931 C CA . SER A 1 121 ? -1.093 -2.276 -22.784 1.00 96.44 121 SER A CA 1
ATOM 932 C C . SER A 1 121 ? -0.237 -2.206 -21.522 1.00 96.44 121 SER A C 1
ATOM 934 O O . SER A 1 121 ? 0.796 -1.543 -21.559 1.00 96.44 121 SER A O 1
ATOM 936 N N . PRO A 1 122 ? -0.589 -2.905 -20.430 1.00 96.81 122 PRO A N 1
ATOM 937 C CA . PRO A 1 122 ? 0.183 -2.825 -19.200 1.00 96.81 122 PRO A CA 1
ATOM 938 C C . PRO A 1 122 ? 1.527 -3.545 -19.336 1.00 96.81 122 PRO A C 1
ATOM 940 O O . PRO A 1 122 ? 1.613 -4.633 -19.913 1.00 96.81 122 PRO A O 1
ATOM 943 N N . VAL A 1 123 ? 2.560 -2.970 -18.728 1.00 96.31 123 VAL A N 1
ATOM 944 C CA . VAL A 1 123 ? 3.728 -3.727 -18.277 1.00 96.31 123 VAL A CA 1
ATOM 945 C C . VAL A 1 123 ? 3.269 -4.661 -17.160 1.00 96.31 123 VAL A C 1
ATOM 947 O O . VAL A 1 123 ? 2.496 -4.272 -16.283 1.00 96.31 123 VAL A O 1
ATOM 950 N N . THR A 1 124 ? 3.717 -5.915 -17.207 1.00 95.25 124 THR A N 1
ATOM 951 C CA . THR A 1 124 ? 3.339 -6.925 -16.215 1.00 95.25 124 THR A CA 1
ATOM 952 C C . THR A 1 124 ? 4.556 -7.515 -15.536 1.00 95.25 124 THR A C 1
ATOM 954 O O . THR A 1 124 ? 5.532 -7.853 -16.204 1.00 95.25 124 THR A O 1
ATOM 957 N N . TRP A 1 125 ? 4.435 -7.767 -14.239 1.00 91.88 125 TRP A N 1
ATOM 958 C CA . TRP A 1 125 ? 5.424 -8.496 -13.453 1.00 91.88 125 TRP A CA 1
ATOM 959 C C . TRP A 1 125 ? 4.897 -9.891 -13.147 1.00 91.88 125 TRP A C 1
ATOM 961 O O . TRP A 1 125 ? 3.717 -10.047 -12.836 1.00 91.88 125 TRP A O 1
ATOM 971 N N . TRP A 1 126 ? 5.751 -10.909 -13.243 1.00 90.12 126 TRP A N 1
ATOM 972 C CA . TRP A 1 126 ? 5.379 -12.286 -12.926 1.00 90.12 126 TRP A CA 1
ATOM 973 C C . TRP A 1 126 ? 5.871 -12.687 -11.534 1.00 90.12 126 TRP A C 1
ATOM 975 O O . TRP A 1 126 ? 7.025 -12.446 -11.183 1.00 90.12 126 TRP A O 1
ATOM 985 N N . PHE A 1 127 ? 5.004 -13.344 -10.765 1.00 83.56 127 PHE A N 1
ATOM 986 C CA . PHE A 1 127 ? 5.306 -13.901 -9.449 1.00 83.56 127 PHE A CA 1
ATOM 987 C C . PHE A 1 127 ? 4.898 -15.384 -9.393 1.00 83.56 127 PHE A C 1
ATOM 989 O O . PHE A 1 127 ? 3.858 -15.741 -9.947 1.00 83.56 127 PHE A O 1
ATOM 996 N N . PRO A 1 128 ? 5.645 -16.250 -8.681 1.00 78.12 128 PRO A N 1
ATOM 997 C CA . PRO A 1 128 ? 5.486 -17.709 -8.752 1.00 78.12 128 PRO A CA 1
ATOM 998 C C . PRO A 1 128 ? 4.137 -18.264 -8.277 1.00 78.12 128 PRO A C 1
ATOM 1000 O O . PRO A 1 128 ? 3.773 -19.366 -8.669 1.00 78.12 128 PRO A O 1
ATOM 1003 N N . ILE A 1 129 ? 3.389 -17.515 -7.462 1.00 82.50 129 ILE A N 1
ATOM 1004 C CA . ILE A 1 129 ? 2.066 -17.924 -6.956 1.00 82.50 129 ILE A CA 1
ATOM 1005 C C . ILE A 1 129 ? 0.950 -17.084 -7.593 1.00 82.50 129 ILE A C 1
ATOM 1007 O O . ILE A 1 129 ? -0.086 -17.614 -7.973 1.00 82.50 129 ILE A O 1
ATOM 1011 N N . VAL A 1 130 ? 1.170 -15.773 -7.737 1.00 84.44 130 VAL A N 1
ATOM 1012 C CA . VAL A 1 130 ? 0.149 -14.817 -8.207 1.00 84.44 130 VAL A CA 1
ATOM 1013 C C . VAL A 1 130 ? 0.042 -14.784 -9.738 1.00 84.44 130 VAL A C 1
ATOM 1015 O O . VAL A 1 130 ? -0.993 -14.416 -10.285 1.00 84.44 130 VAL A O 1
ATOM 1018 N N . GLY A 1 131 ? 1.097 -15.175 -10.457 1.00 88.25 131 GLY A N 1
ATOM 1019 C CA . GLY A 1 131 ? 1.169 -15.044 -11.908 1.00 88.25 131 GLY A CA 1
ATOM 1020 C C . GLY A 1 131 ? 1.517 -13.620 -12.344 1.00 88.25 131 GLY A C 1
ATOM 1021 O O . GLY A 1 131 ? 2.307 -12.943 -11.686 1.00 88.25 131 GLY A O 1
ATOM 1022 N N . ARG A 1 132 ? 0.981 -13.182 -13.492 1.00 91.50 132 ARG A N 1
ATOM 1023 C CA . ARG A 1 132 ? 1.246 -11.844 -14.049 1.00 91.50 132 ARG A CA 1
ATOM 1024 C C . ARG A 1 132 ? 0.322 -10.802 -13.432 1.00 91.50 132 ARG A C 1
ATOM 1026 O O . ARG A 1 132 ? -0.893 -10.956 -13.487 1.00 91.50 132 ARG A O 1
ATOM 1033 N N . VAL A 1 133 ? 0.901 -9.723 -12.921 1.00 92.19 133 VAL A N 1
ATOM 1034 C CA . VAL A 1 133 ? 0.181 -8.602 -12.305 1.00 92.19 133 VAL A CA 1
ATOM 1035 C C . VAL A 1 133 ? 0.495 -7.322 -13.088 1.00 92.19 133 VAL A C 1
ATOM 1037 O O . VAL A 1 133 ? 1.666 -7.102 -13.402 1.00 92.19 133 VAL A O 1
ATOM 1040 N N . PRO A 1 134 ? -0.499 -6.473 -13.416 1.00 94.62 134 PRO A N 1
ATOM 1041 C CA . PRO A 1 134 ? -0.307 -5.260 -14.223 1.00 94.62 134 PRO A CA 1
ATOM 1042 C C . PRO A 1 134 ? 0.152 -4.037 -13.406 1.00 94.62 134 PRO A C 1
ATOM 1044 O O . PRO A 1 134 ? 0.043 -2.902 -13.861 1.00 94.62 134 PRO A O 1
ATOM 1047 N N . TYR A 1 135 ? 0.613 -4.250 -12.174 1.00 94.06 135 TYR A N 1
ATOM 1048 C CA . TYR A 1 135 ? 1.151 -3.219 -11.292 1.00 94.06 135 TYR A CA 1
ATOM 1049 C C . TYR A 1 135 ? 2.102 -3.839 -10.266 1.00 94.06 135 TYR A C 1
ATOM 1051 O O . TYR A 1 135 ? 2.045 -5.044 -9.995 1.00 94.06 135 TYR A O 1
ATOM 1059 N N . LYS A 1 136 ? 2.933 -3.001 -9.647 1.00 93.38 136 LYS A N 1
ATOM 1060 C CA . LYS A 1 136 ? 3.867 -3.398 -8.589 1.00 93.38 136 LYS A CA 1
ATOM 1061 C C . LYS A 1 136 ? 3.772 -2.441 -7.402 1.00 93.38 136 LYS A C 1
ATOM 1063 O O . LYS A 1 136 ? 3.670 -1.232 -7.585 1.00 93.38 136 LYS A O 1
ATOM 1068 N N . GLY A 1 137 ? 3.728 -2.986 -6.186 1.00 93.88 137 GLY A N 1
ATOM 1069 C CA . GLY A 1 137 ? 3.525 -2.225 -4.950 1.00 93.88 137 GLY A CA 1
ATOM 1070 C C . GLY A 1 137 ? 4.815 -2.091 -4.145 1.00 93.88 137 GLY A C 1
ATOM 1071 O O . GLY A 1 137 ? 5.456 -3.085 -3.832 1.00 93.88 137 GLY A O 1
ATOM 1072 N N . HIS A 1 138 ? 5.184 -0.875 -3.770 1.00 94.44 138 HIS A N 1
ATOM 1073 C CA . HIS A 1 138 ? 6.434 -0.560 -3.091 1.00 94.44 138 HIS A CA 1
ATOM 1074 C C . HIS A 1 138 ? 6.148 0.088 -1.734 1.00 94.44 138 HIS A C 1
ATOM 1076 O O . HIS A 1 138 ? 5.520 1.141 -1.646 1.00 94.44 138 HIS A O 1
ATOM 1082 N N . PHE A 1 139 ? 6.635 -0.535 -0.659 1.00 93.31 139 PHE A N 1
ATOM 1083 C CA . PHE A 1 139 ? 6.568 0.020 0.700 1.00 93.31 139 PHE A CA 1
ATOM 1084 C C . PHE A 1 139 ? 7.631 1.100 0.959 1.00 93.31 139 PHE A C 1
ATOM 1086 O O . PHE A 1 139 ? 7.593 1.754 1.999 1.00 93.31 139 PHE A O 1
ATOM 1093 N N . SER A 1 140 ? 8.599 1.259 0.055 1.00 92.25 140 SER A N 1
ATOM 1094 C CA . SER A 1 140 ? 9.615 2.311 0.075 1.00 92.25 140 SER A CA 1
ATOM 1095 C C .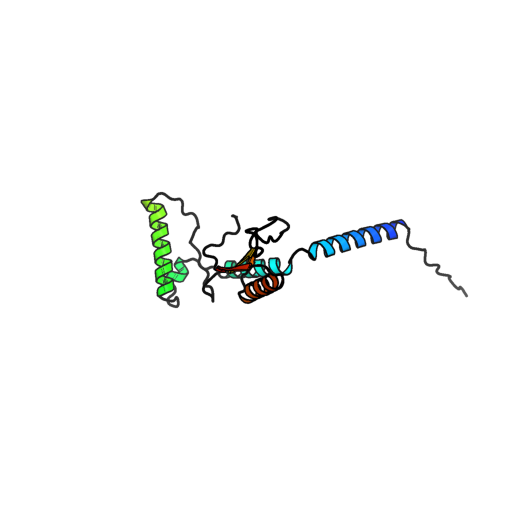 SER A 1 140 ? 9.358 3.249 -1.094 1.00 92.25 140 SER A C 1
ATOM 1097 O O . SER A 1 140 ? 9.196 2.790 -2.224 1.00 92.25 140 SER A O 1
ATOM 1099 N N . GLU A 1 141 ? 9.332 4.551 -0.823 1.00 93.25 141 GLU A N 1
ATOM 1100 C CA . GLU A 1 141 ? 9.204 5.565 -1.867 1.00 93.25 141 GLU A CA 1
ATOM 1101 C C . GLU A 1 141 ? 10.393 5.527 -2.829 1.00 93.25 141 GLU A C 1
ATOM 1103 O O . GLU A 1 141 ? 10.189 5.505 -4.037 1.00 93.25 141 GLU A O 1
ATOM 1108 N N . GLY A 1 142 ? 11.617 5.391 -2.306 1.00 94.25 142 GLY A N 1
ATOM 1109 C CA . GLY A 1 142 ? 12.819 5.250 -3.131 1.00 94.25 142 GLY A CA 1
ATOM 1110 C C . GLY A 1 142 ? 12.741 4.052 -4.078 1.00 94.25 142 GLY A C 1
ATOM 1111 O O . GLY A 1 142 ? 12.947 4.210 -5.273 1.00 94.25 142 GLY A O 1
ATOM 1112 N N . ASP A 1 143 ? 12.310 2.883 -3.583 1.00 94.69 143 ASP A N 1
ATOM 1113 C CA . ASP A 1 143 ? 12.160 1.695 -4.438 1.00 94.69 143 ASP A CA 1
ATOM 1114 C C . ASP A 1 143 ? 11.097 1.910 -5.540 1.00 94.69 143 ASP A C 1
ATOM 1116 O O . ASP A 1 143 ? 11.187 1.297 -6.602 1.00 94.69 143 ASP A O 1
ATOM 1120 N N . ALA A 1 144 ? 10.066 2.728 -5.287 1.00 95.88 144 ALA A N 1
ATOM 1121 C CA . ALA A 1 144 ? 9.043 3.059 -6.280 1.00 95.88 144 ALA A CA 1
ATOM 1122 C C . ALA A 1 144 ? 9.586 4.016 -7.351 1.00 95.88 144 ALA A C 1
ATOM 1124 O O . ALA A 1 144 ? 9.325 3.825 -8.538 1.00 95.88 144 ALA A O 1
ATOM 1125 N N . LEU A 1 145 ? 10.344 5.034 -6.933 1.00 96.38 145 LEU A N 1
ATOM 1126 C CA . LEU A 1 145 ? 10.959 6.014 -7.829 1.00 96.38 145 LEU A CA 1
ATOM 1127 C C . LEU A 1 145 ? 12.053 5.383 -8.698 1.00 96.38 145 LEU A C 1
ATOM 1129 O O . LEU A 1 145 ? 12.131 5.696 -9.885 1.00 96.38 145 LEU A O 1
ATOM 1133 N N . ASP A 1 146 ? 12.829 4.447 -8.150 1.00 96.50 146 ASP A N 1
ATOM 1134 C CA . ASP A 1 146 ? 13.815 3.674 -8.910 1.00 96.50 146 ASP A CA 1
ATOM 1135 C C . ASP A 1 146 ? 13.136 2.822 -9.996 1.00 96.50 146 ASP A C 1
ATOM 1137 O O . ASP A 1 146 ? 13.578 2.805 -11.144 1.00 96.50 146 ASP A O 1
ATOM 1141 N N . GLU A 1 147 ? 12.025 2.146 -9.672 1.00 96.12 147 GLU A N 1
ATOM 1142 C CA . GLU A 1 147 ? 11.245 1.377 -10.656 1.00 96.12 147 GLU A CA 1
ATOM 1143 C C . GLU A 1 147 ? 10.701 2.287 -11.769 1.00 96.12 147 GLU A C 1
ATOM 1145 O O . GLU A 1 147 ? 10.794 1.949 -12.949 1.00 96.12 147 GLU A O 1
ATOM 1150 N N . VAL A 1 148 ? 10.183 3.464 -11.410 1.00 97.88 148 VAL A N 1
ATOM 1151 C CA . VAL A 1 148 ? 9.708 4.472 -12.370 1.00 97.88 148 VAL A CA 1
ATOM 1152 C C . VAL A 1 148 ? 10.831 4.941 -13.286 1.00 97.88 148 VAL A C 1
ATOM 1154 O O . VAL A 1 148 ? 10.631 4.998 -14.498 1.00 97.88 148 VAL A O 1
ATOM 1157 N N . ALA A 1 149 ? 12.006 5.251 -12.734 1.00 97.81 149 ALA A N 1
ATOM 1158 C CA . ALA A 1 149 ? 13.161 5.688 -13.508 1.00 97.81 149 ALA A CA 1
ATOM 1159 C C . ALA A 1 149 ? 13.628 4.599 -14.487 1.00 97.81 149 ALA A C 1
ATOM 1161 O O . ALA A 1 149 ? 13.872 4.895 -15.660 1.00 97.81 149 ALA A O 1
ATOM 1162 N N . ASN A 1 150 ? 13.673 3.341 -14.040 1.00 96.06 150 ASN A N 1
ATOM 1163 C CA . ASN A 1 150 ? 14.023 2.200 -14.886 1.00 96.06 150 ASN A CA 1
ATOM 1164 C C . ASN A 1 150 ? 13.031 2.042 -16.049 1.00 96.06 150 ASN A C 1
ATOM 1166 O O . ASN A 1 150 ? 13.442 2.053 -17.209 1.00 96.06 150 ASN A O 1
ATOM 1170 N N . LEU A 1 151 ? 11.724 2.015 -15.766 1.00 96.94 151 LEU A N 1
ATOM 1171 C CA . LEU A 1 151 ? 10.682 1.891 -16.794 1.00 96.94 151 LEU A CA 1
ATOM 1172 C C . LEU A 1 151 ? 10.679 3.077 -17.768 1.00 96.94 151 LEU A C 1
ATOM 1174 O O . LEU A 1 151 ? 10.512 2.895 -18.974 1.00 96.94 151 LEU A O 1
ATOM 1178 N N . ALA A 1 152 ? 10.894 4.293 -17.266 1.00 96.56 152 ALA A N 1
ATOM 1179 C CA . ALA A 1 152 ? 11.001 5.479 -18.107 1.00 96.56 152 ALA A CA 1
ATOM 1180 C C . ALA A 1 152 ? 12.227 5.407 -19.037 1.00 96.56 152 ALA A C 1
ATOM 1182 O O . ALA A 1 152 ? 12.127 5.791 -20.204 1.00 96.56 152 ALA A O 1
ATOM 1183 N N . SER A 1 153 ? 13.358 4.872 -18.557 1.00 97.25 153 SER A N 1
ATOM 1184 C CA . SER A 1 153 ? 14.565 4.657 -19.373 1.00 97.25 153 SER A CA 1
ATOM 1185 C C . SER A 1 153 ? 14.362 3.614 -20.479 1.00 97.25 153 SER A C 1
ATOM 1187 O O . SER A 1 153 ? 14.956 3.723 -21.551 1.00 97.25 153 SER A O 1
ATOM 1189 N N . GLU A 1 154 ? 13.457 2.659 -20.259 1.00 96.06 154 GLU A N 1
ATOM 1190 C CA . GLU A 1 154 ? 13.014 1.678 -21.256 1.00 96.06 154 GLU A CA 1
ATOM 1191 C C . GLU A 1 154 ? 11.965 2.244 -22.234 1.00 96.06 154 GLU A C 1
ATOM 1193 O O . GLU A 1 154 ? 11.561 1.568 -23.180 1.00 96.06 154 GLU A O 1
ATOM 1198 N N . GLY A 1 155 ? 11.540 3.499 -22.047 1.00 97.19 155 GLY A N 1
ATOM 1199 C CA . GLY A 1 155 ? 10.623 4.198 -22.945 1.00 97.19 155 GLY A CA 1
ATOM 1200 C C . GLY A 1 155 ? 9.140 4.025 -22.617 1.00 97.19 155 GLY A C 1
ATOM 1201 O O . GLY A 1 155 ? 8.306 4.392 -23.447 1.00 97.19 155 GLY A O 1
ATOM 1202 N N . TYR A 1 156 ? 8.791 3.507 -21.438 1.00 98.12 156 TYR A N 1
ATOM 1203 C CA . TYR A 1 156 ? 7.401 3.406 -20.989 1.00 98.12 156 TYR A CA 1
ATOM 1204 C C . TYR A 1 156 ? 6.884 4.718 -20.382 1.00 98.12 156 TYR A C 1
ATOM 1206 O O . TYR A 1 156 ? 7.633 5.472 -19.759 1.00 98.12 156 TYR A O 1
ATOM 1214 N N . ASP A 1 157 ? 5.577 4.951 -20.508 1.00 97.75 157 ASP A N 1
ATOM 1215 C CA . ASP A 1 157 ? 4.859 5.931 -19.696 1.00 97.75 157 ASP A CA 1
ATOM 1216 C C . ASP A 1 157 ? 4.490 5.288 -18.357 1.00 97.75 157 ASP A C 1
ATOM 1218 O O . ASP A 1 157 ? 3.937 4.185 -18.310 1.00 97.75 157 ASP A O 1
ATOM 1222 N N . THR A 1 158 ? 4.818 5.967 -17.260 1.00 97.50 158 THR A N 1
ATOM 1223 C CA . THR A 1 158 ? 4.671 5.452 -15.896 1.00 97.50 158 THR A CA 1
ATOM 1224 C C . THR A 1 158 ? 3.605 6.220 -15.125 1.00 97.50 158 THR A C 1
ATOM 1226 O O . THR A 1 158 ? 3.362 7.405 -15.346 1.00 97.50 158 THR A O 1
ATOM 1229 N N . TYR A 1 159 ? 2.963 5.533 -14.187 1.00 96.38 159 TYR A N 1
ATOM 1230 C CA . TYR A 1 159 ? 1.996 6.112 -13.268 1.00 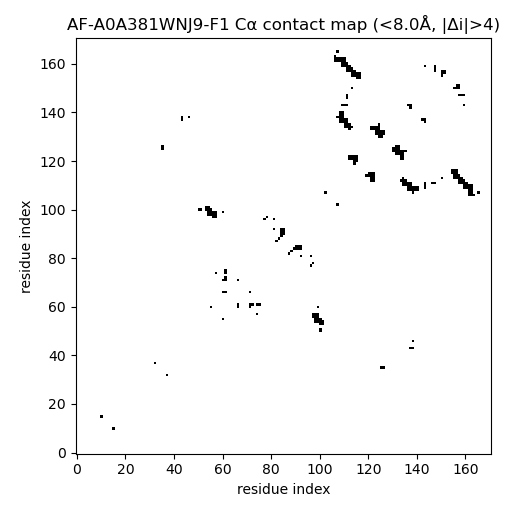96.38 159 TYR A CA 1
ATOM 1231 C C . TYR A 1 159 ? 2.257 5.595 -11.856 1.00 96.38 159 TYR A C 1
ATOM 1233 O O . TYR A 1 159 ? 2.345 4.384 -11.635 1.00 96.38 159 TYR A O 1
ATOM 1241 N N . VAL A 1 160 ? 2.364 6.524 -10.905 1.00 96.94 160 VAL A N 1
ATOM 1242 C CA . VAL A 1 160 ? 2.551 6.236 -9.481 1.00 96.94 160 VAL A CA 1
ATOM 1243 C C . VAL A 1 160 ? 1.359 6.762 -8.711 1.00 96.94 160 VAL A C 1
ATOM 1245 O O . VAL A 1 160 ? 0.943 7.905 -8.897 1.00 96.94 160 VAL A O 1
ATOM 1248 N N . ARG A 1 161 ? 0.826 5.944 -7.807 1.00 94.88 161 ARG A N 1
ATOM 1249 C CA . ARG A 1 161 ? -0.245 6.367 -6.903 1.00 94.88 161 ARG A CA 1
ATOM 1250 C C . ARG A 1 161 ? -0.067 5.816 -5.492 1.00 94.88 161 ARG A C 1
ATOM 1252 O O . ARG A 1 161 ? 0.436 4.701 -5.346 1.00 94.88 161 ARG A O 1
ATOM 1259 N N . PRO A 1 162 ? -0.540 6.526 -4.457 1.00 94.75 162 PRO A N 1
ATOM 1260 C CA . PRO A 1 162 ? -0.660 5.948 -3.127 1.00 94.75 162 PRO A CA 1
ATOM 1261 C C . PRO A 1 162 ? -1.695 4.814 -3.101 1.00 94.75 162 PRO A C 1
ATOM 1263 O O . PRO A 1 162 ? -2.620 4.734 -3.922 1.00 94.75 162 PRO A O 1
ATOM 1266 N N . THR A 1 163 ? -1.544 3.919 -2.131 1.00 89.75 163 THR A N 1
ATOM 1267 C CA . THR A 1 163 ? -2.557 2.911 -1.804 1.00 89.75 163 THR A CA 1
ATOM 1268 C C . THR A 1 163 ? -3.624 3.529 -0.904 1.00 89.75 163 THR A C 1
ATOM 1270 O O . THR A 1 163 ? -3.314 4.098 0.139 1.00 89.75 163 THR A O 1
ATOM 1273 N N . ALA A 1 164 ? -4.892 3.411 -1.307 1.00 81.38 164 ALA A N 1
ATOM 1274 C CA . ALA A 1 164 ? -6.036 3.790 -0.471 1.00 81.38 164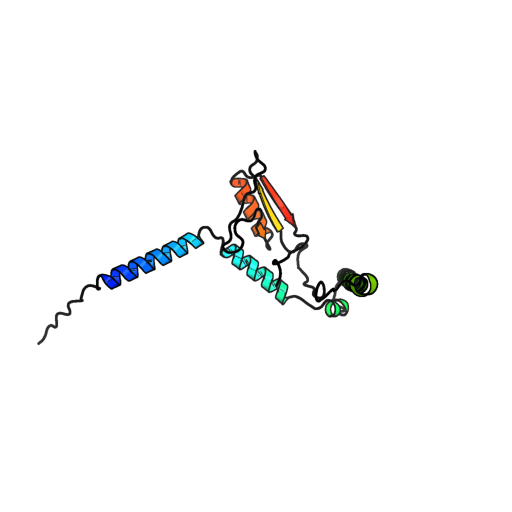 ALA A CA 1
ATOM 1275 C C . ALA A 1 164 ? -6.467 2.648 0.466 1.00 81.38 164 ALA A C 1
ATOM 1277 O O . ALA A 1 164 ? -6.953 2.879 1.568 1.00 81.38 164 ALA A O 1
ATOM 1278 N N . ALA A 1 165 ? -6.276 1.407 0.017 1.00 80.38 165 ALA A N 1
ATOM 1279 C CA . ALA A 1 165 ? -6.520 0.192 0.774 1.00 80.38 165 ALA A CA 1
ATOM 1280 C C . ALA A 1 165 ? -5.505 -0.875 0.355 1.00 80.38 165 ALA A C 1
ATOM 1282 O O . ALA A 1 165 ? -5.042 -0.893 -0.790 1.00 80.38 165 ALA A O 1
ATOM 12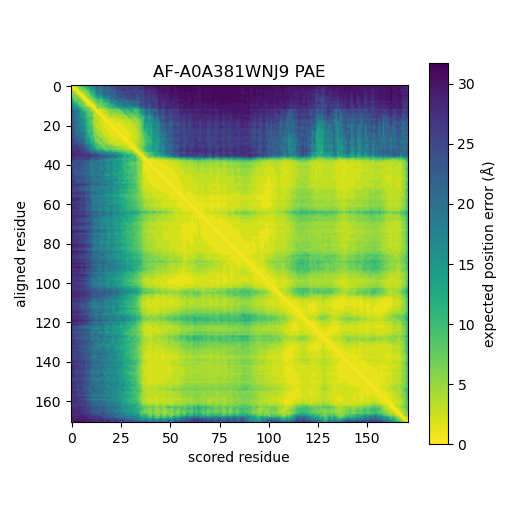83 N N . PHE A 1 166 ? -5.182 -1.766 1.285 1.00 81.94 166 PHE A N 1
ATOM 1284 C CA . PHE A 1 166 ? -4.292 -2.895 1.067 1.00 81.94 166 PHE A CA 1
ATOM 1285 C C . PHE A 1 166 ? -4.950 -4.151 1.623 1.00 81.94 166 PHE A C 1
ATOM 1287 O O . PHE A 1 166 ? -5.470 -4.148 2.738 1.00 81.94 166 PHE A O 1
ATOM 1294 N N . SER A 1 167 ? -4.962 -5.206 0.817 1.00 77.12 167 SER A N 1
ATOM 1295 C CA . SER A 1 167 ? -5.503 -6.506 1.183 1.00 77.12 167 SER A CA 1
ATOM 1296 C C . SER A 1 167 ? -4.534 -7.568 0.712 1.00 77.12 167 SER A C 1
ATOM 1298 O O . SER A 1 167 ? -4.064 -7.538 -0.425 1.00 77.12 167 SER A O 1
ATOM 1300 N N . THR A 1 168 ? -4.270 -8.527 1.583 1.00 70.50 168 THR A N 1
ATOM 1301 C CA . THR A 1 168 ? -3.441 -9.687 1.288 1.00 70.50 168 THR A CA 1
ATOM 1302 C C . THR A 1 168 ? -4.244 -10.851 0.696 1.00 70.50 168 THR A C 1
ATOM 1304 O O . THR A 1 168 ? -3.769 -11.980 0.685 1.00 70.50 168 THR A O 1
ATOM 1307 N N . LEU A 1 169 ? -5.449 -10.568 0.173 1.00 62.12 169 LEU A N 1
ATOM 1308 C CA . LEU A 1 169 ? -6.379 -11.522 -0.454 1.00 62.12 169 LEU A CA 1
ATOM 1309 C C . LEU A 1 169 ? -7.029 -12.539 0.506 1.00 62.12 169 LEU A C 1
ATOM 1311 O O . LEU A 1 169 ? -7.667 -13.479 0.044 1.00 62.12 169 LEU A O 1
ATOM 1315 N N . GLY A 1 170 ? -6.973 -12.279 1.816 1.00 46.94 170 GLY A N 1
ATOM 1316 C CA . GLY A 1 170 ? -7.742 -12.992 2.839 1.00 46.94 170 GLY A CA 1
ATOM 1317 C C . GLY A 1 170 ? -6.986 -14.155 3.483 1.00 46.94 170 GLY A C 1
ATOM 1318 O O . GLY A 1 170 ? -6.559 -15.090 2.811 1.00 46.94 170 GLY A O 1
ATOM 1319 N N . TRP A 1 171 ? -6.865 -14.091 4.806 1.00 40.94 171 TRP A N 1
ATOM 1320 C CA . TRP A 1 171 ? -6.560 -15.203 5.706 1.00 40.94 171 TRP A CA 1
ATOM 1321 C C . TRP A 1 171 ? -7.291 -14.989 7.023 1.00 40.94 171 TRP A C 1
ATOM 1323 O O . TRP A 1 171 ? -7.416 -13.808 7.430 1.00 40.94 171 TRP A O 1
#

Sequence (171 aa):
MPEHDARAEPPSVRRRWVRTVLALAALSLVASCIGCSPIYVVKAGIAEINILKARRPIHRVINDTLTDPDTRAKLSYVMEARRFAASKLGIEVGDSYTMFTQLDRDTLALVVSAAPKDRLSPVTWWFPIVGRVPYKGHFSEGDALDEVANLASEGYDTYVRPTAAFSTLGW

Radius of gyration: 26.82 Å; Cα contacts (8 Å, |Δi|>4): 156; chains: 1; bounding box: 89×66×55 Å

pLDDT: mean 87.91, std 13.74, range [40.94, 98.19]

Organism: NCBI:txid408172

Solvent-accessible surface area (backbone atoms only — not comparable to full-atom values): 10341 Å² total; per-residue (Å²): 137,87,83,82,83,80,76,78,76,77,81,52,68,67,61,53,51,54,51,50,52,52,50,50,51,51,50,52,52,53,56,59,48,70,77,38,62,61,67,58,54,51,52,52,50,51,51,50,51,52,50,66,71,57,47,39,51,43,71,61,50,54,72,36,85,86,50,55,67,68,60,33,51,54,52,50,49,51,54,48,53,51,50,43,37,38,77,75,68,68,41,89,57,85,71,68,89,46,63,44,56,90,65,101,56,97,51,76,29,40,36,41,36,34,24,50,82,89,45,101,48,69,48,66,50,66,42,100,84,82,39,74,33,60,55,50,77,23,77,42,70,66,64,43,52,51,51,46,52,52,43,44,74,75,58,31,45,72,48,77,43,72,47,92,76,87,77,89,82,78,132

InterPro domains:
  IPR014553 Predicted aminopeptidase [PF10023] (40-171)

Secondary structure (DSSP, 8-state):
--------PPPPHHHHHHHHHHHHHHHHHHHHHHSS-HHHHHHHHHHHHHHHHT-EEHHHHHH-TTS-HHHHHHHHHHHHHHHHHHHHH----TTTT-EE---SSS-S-EEEEEEETTS-----EEETTTEEES-EEESSHHHHHHHHHHHHHTTEEEEEEE-S----S--

Foldseek 3Di:
DDDDPPDDDDPDPVVVVVVVVVVVVVVVVVVVCVLPPVVQVVQVVVLVVVQVVQKDFLVVLLPDPPRDPVSNVVSVVLVVVLCCCCPPVVDPCDCPSGIDHDDPDDFQWKKKWKDAPVDPDTDWRQDPPPGTDSIDIGRDPVVRVVVVVVCVVVRIDMDMDGDPDDDPPDD

=== Feature glossary ===
Each block in this record encodes a different view of the same protein. In brief:

Predicted aligned error. PAE(i, j) answers: if I align the predicted and true structures on residue i, how far off (in Å) do I expect residue j to be? A block-diagonal PAE matrix with low values on the blocks and high values off-diagonal is the signature of a multi-domain protein with confidently predicted domains but uncertain inter-domain orientation.

Contact-map, Ramachandran, and PAE plots. Plot images: a contact map (which residues are close in 3D, as an N×N binary image), a Ramachandran scatter (backbone torsion angles, revealing secondary-structure composition at a glance), and — for AlphaFold structures — a PAE heatmap (pairwise prediction confidence).

Backbone torsions (φ/ψ). φ (phi) and ψ (psi) are the two rotatable backbone dihedrals per residue: φ is the C(i-1)–N–Cα–C torsion, ψ is the N–Cα–C–N(i+1) torsion, both in degrees on (−180°, 180°]. α-helical residues cluster near (−60°, −45°); β-strand residues near (−120°, +130°). A Ramachandran plot is simply a scatter of (φ, ψ) for every residue.

Foldseek 3Di. A 3Di character summarizes, for each residue, the relative orientation of the Cα frame of its nearest spatial neighbor. Because it encodes fold topology rather than chemistry, 3Di alignments detect remote structural similarity that sequence alignment misses.

Radius of gyration, Cα contacts, bounding box. Three whole-structure scalars: the radius of gyration (RMS distance of Cα from centroid, in Å), the count of Cα–Cα contacts (pairs closer than 8 Å and separated by more than four residues in sequence — i.e. tertiary, not local, contacts), and the bounding-box dimensions. Together they distinguish compact globular folds from extended fibres or disordered chains.

Sequence. Sequence gives the chain of amino acids in standard one-letter code (A=alanine, C=cysteine, …, Y=tyrosine), read N→C. It is the only feature that is directly encoded by the gene; all structural features are derived from the folded form of this sequence.

mmCIF coordinates. Atomic coordinates in PDBx/mmCIF format — the same representation the Protein Data Bank distributes. Each line of the _atom_site loop places one backbone atom in Cartesian space (units: ångströms, origin: arbitrary).

Secondary structure (3-state, P-SEA). Three-state secondary structure (P-SEA) collapses the eight DSSP classes into helix (a), strand (b), and coil (c). P-SEA assigns these from Cα geometry alone — distances and angles — without requiring backbone oxygens, so it works on any Cα trace.

InterPro / GO / CATH / organism. Functional annotations link the protein to curated databases. InterPro entries identify conserved domains and families by matching the sequence against member-database signatures (Pfam, PROSITE, CDD, …). Gene Ontology (GO) terms describe molecular function, biological process, and cellular component in a controlled vocabulary. CATH places the structure in a hierarchical fold classification (Class/Architecture/Topology/Homologous-superfamily). The organism is the source species.

B-factor. B-factor (Debye–Waller factor) reflects atomic displacement in the crystal lattice. It is an experimental observable (units Å²), not a prediction; low values mean the atom is pinned down, high values mean it moves or is heterogeneous across the crystal.

Rendered structure images. Structure images are PyMOL renders from six orthogonal camera directions. Cartoon representation draws helices as coils and strands as arrows; sticks shows the backbone as bonds; surface shows the solvent-excluded envelope. Rainbow coloring maps sequence position to hue (blue→red, N→C); chain coloring assigns a distinct color per polypeptide.

Solvent-accessible surface area. Solvent-accessible surface area (SASA) is the area in Å² traced out by the centre of a 1.4 Å probe sphere (a water molecule) rolled over the protein's van der Waals surface (Shrake–Rupley / Lee–Richards construction). Buried residues have near-zero SASA; fully exposed residues can exceed 200 Å². The total SASA scales roughly with the number of surface residues.

Secondary structure (8-state, DSSP). The SS8 string is DSSP's per-residue secondary-structure call. α-helix (H) means an i→i+4 H-bond ladder; β-strand (E) means the residue participates in a β-sheet; 3₁₀ (G) and π (I) are tighter and wider helices; T/S are turns/bends; '-' is loop.

pLDDT. For AlphaFold models, the B-factor field carries pLDDT — the model's own estimate of local accuracy on a 0–100 scale. Regions with pLDDT<50 should be treated as essentially unmodeled; they often correspond to intrinsically disordered segments.

Nearest PDB structures. Nearest PDB neighbors are the top structural matches found by Foldseek when searching this structure against the entire Protein Data Bank. Each hit reports a TM-score (0 to 1; >0.5 almost always implies the same fold) and an E-value. These are *structural* homologs — they may share no detectable sequence similarity.